Protein AF-I0GQN3-F1 (afdb_monomer_lite)

InterPro domains:
  IPR006597 Sel1-like repeat [PF08238] (146-175)
  IPR006597 Sel1-like repeat [PF08238] (254-277)
  IPR011990 Tetratricopeptide-like helical domain superfamily [G3DSA:1.25.40.10] (137-182)
  IPR011990 Tetratricopeptide-like helical domain superfamily [G3DSA:1.25.40.10] (184-289)

Sequence (289 aa):
MTCFIPPEFRVKKEFDEEKFFEECMREFSNIRRDLQLDDETLKKAQRNQLLERYTKDVMKGCTVEGIKEMAKSVPDCDMNKGWCFGSSFISFSPLPVFDPTEEKVRCMIIFYREKCVLLRGRIEQVQGFERIICDKEKKVADGDVAAMFFLGKAYEEGRICVKDKEKSLAYYQQAKDTWAGYLSRRYEKWLDKAVQDSGLEMIGRIGREYIAGNFAQTAKKNRDSKLKKEVKWLTKAIDDGDGWAAFTKGNICFYGYGRWGTRKKEAYNNYLKAAKSKDSIYAMELGEF

Secondary structure (DSSP, 8-state):
------GGG--BPPP-HHHHHHHHHHHHHHHHHHTT--HHHHHHHHT-TTTHHHHHHHHHTTSHHHHHHHHTTS----TT-----------------B-HHHHHHHHHHHHHHHHHHHHHHHHHHHHHHHHHHHHHHHHHHTT-HHHHHHHHHHHHH-SSS---HHHHHHHHHHHHHHIIIIIHHHHHHHHHHHHHHH--HHHHHHHHHHHTT-HHHHHHHTTT---HHHHHHHHHHHHTT-HHHHHHHHHHHHHT-GGG---HHHHHHHHHHHHHSTT----GGGGG-

pLDDT: mean 86.56, std 17.24, range [29.34, 98.44]

Foldseek 3Di:
DPPPDDPVPAAEDDADLVLLLVLLLVLLVVLCVVLVVDPVVLVVLCPFPLLVVLSVLSVLSNDSNSLVVVLVVQPDPPPPDPPPPDDDDDDPDPDPHDYVSVVSSVSSSVVSSVSSVVSSVSVVQLVVLVVVLVVLVVVVVVLPLVSLQVQLVCLCVVPNGDNDNVSNVVSVVSSVCSCLPPVLVVLLVVQVVLCVVQVDVVLNVLSVCVSVVNNLVVQVVQQADDCPSLLVSLVVVLVVLDLSSLQSVLSCQCSVHYVNGHDNVSSLVSQVSNCVGPNRDHDPCNVVD

Structure (mmCIF, N/CA/C/O backbone):
data_AF-I0GQN3-F1
#
_entry.id   AF-I0GQN3-F1
#
loop_
_atom_site.group_PDB
_atom_site.id
_atom_site.type_symbol
_atom_site.label_atom_id
_atom_site.label_alt_id
_atom_site.label_comp_id
_atom_site.label_asym_id
_atom_site.label_entity_id
_atom_site.label_seq_id
_atom_site.pdbx_PDB_ins_code
_atom_site.Cartn_x
_atom_site.Cartn_y
_atom_site.Cartn_z
_atom_site.occupancy
_atom_site.B_iso_or_equiv
_atom_site.auth_seq_id
_atom_site.auth_comp_id
_atom_site.auth_asym_id
_atom_site.auth_atom_id
_atom_site.pdbx_PDB_model_num
ATOM 1 N N . MET A 1 1 ? -29.514 41.177 41.636 1.00 37.06 1 MET A N 1
ATOM 2 C CA . MET A 1 1 ? -29.095 40.401 42.820 1.00 37.06 1 MET A CA 1
ATOM 3 C C . MET A 1 1 ? -29.051 38.938 42.428 1.00 37.06 1 MET A C 1
ATOM 5 O O . MET A 1 1 ? -30.092 38.325 42.255 1.00 37.06 1 MET A O 1
ATOM 9 N N . THR A 1 2 ? -27.857 38.409 42.186 1.00 34.59 2 THR A N 1
ATOM 10 C CA . THR A 1 2 ? -27.618 36.972 42.048 1.00 34.59 2 THR A CA 1
ATOM 11 C C . THR A 1 2 ? -27.657 36.367 43.448 1.00 34.59 2 THR A C 1
ATOM 13 O O . THR A 1 2 ? -26.806 36.691 44.274 1.00 34.59 2 THR A O 1
ATOM 16 N N . CYS A 1 3 ? -28.661 35.542 43.751 1.00 37.31 3 CYS A N 1
ATOM 17 C CA . CYS A 1 3 ? -28.667 34.751 44.981 1.00 37.31 3 CYS A CA 1
ATOM 18 C C . CYS A 1 3 ? -27.501 33.760 44.923 1.00 37.31 3 CYS A C 1
ATOM 20 O O . CYS A 1 3 ? -27.588 32.716 44.280 1.00 37.31 3 CYS A O 1
ATOM 22 N N . PHE A 1 4 ? -26.393 34.111 45.571 1.00 42.69 4 PHE A N 1
ATOM 23 C CA . PHE A 1 4 ? -25.325 33.174 45.878 1.00 42.69 4 PHE A CA 1
ATOM 24 C C . PHE A 1 4 ? -25.821 32.314 47.040 1.00 42.69 4 PHE A C 1
ATOM 26 O O . PHE A 1 4 ? -25.934 32.797 48.165 1.00 42.69 4 PHE A O 1
ATOM 33 N N . ILE A 1 5 ? -26.215 31.077 46.748 1.00 46.22 5 ILE A N 1
ATOM 34 C CA . ILE A 1 5 ? -26.645 30.123 47.772 1.00 46.22 5 ILE A CA 1
ATOM 35 C C . ILE A 1 5 ? -25.379 29.478 48.347 1.00 46.22 5 ILE A C 1
ATOM 37 O O . ILE A 1 5 ? -24.626 28.870 47.578 1.00 46.22 5 ILE A O 1
ATOM 41 N N . PRO A 1 6 ? -25.116 29.613 49.658 1.00 45.78 6 PRO A N 1
ATOM 42 C CA . PRO A 1 6 ? -23.954 29.012 50.299 1.00 45.78 6 PRO A CA 1
ATOM 43 C C . PRO A 1 6 ? -23.911 27.483 50.089 1.00 45.78 6 PRO A C 1
ATOM 45 O O . PRO A 1 6 ? -24.971 26.847 50.083 1.00 45.78 6 PRO A O 1
ATOM 48 N N . PRO A 1 7 ? -22.720 26.863 49.943 1.00 53.16 7 PRO A N 1
ATOM 49 C CA . PRO A 1 7 ? -22.558 25.415 49.710 1.00 53.16 7 PRO A CA 1
ATOM 50 C C . PRO A 1 7 ? -23.278 24.525 50.737 1.00 53.16 7 PRO A C 1
ATOM 52 O O . PRO A 1 7 ? -23.678 23.404 50.436 1.00 53.16 7 PRO A O 1
ATOM 55 N N . GLU A 1 8 ? -23.464 25.064 51.934 1.00 46.53 8 GLU A N 1
ATOM 56 C CA . GLU A 1 8 ? -24.060 24.469 53.128 1.00 46.53 8 GLU A CA 1
ATOM 57 C C . GLU A 1 8 ? -25.591 24.266 53.076 1.00 46.53 8 GLU A C 1
ATOM 59 O O . GLU A 1 8 ? -26.133 23.587 53.942 1.00 46.53 8 GLU A O 1
ATOM 64 N N . PHE A 1 9 ? -26.286 24.738 52.028 1.00 48.75 9 PHE A N 1
ATOM 65 C CA . PHE A 1 9 ? -27.733 24.503 51.827 1.00 48.75 9 PHE A CA 1
ATOM 66 C C . PHE A 1 9 ? -28.080 23.466 50.742 1.00 48.75 9 PHE A C 1
ATOM 68 O O . PHE A 1 9 ? -29.255 23.289 50.409 1.00 48.75 9 PHE A O 1
ATOM 75 N N . ARG A 1 10 ? -27.096 22.762 50.164 1.00 54.78 10 ARG A N 1
ATOM 76 C CA . ARG A 1 10 ? -27.382 21.659 49.229 1.00 54.78 10 ARG A CA 1
ATOM 77 C C . ARG A 1 10 ? -27.670 20.376 50.006 1.00 54.78 10 ARG A C 1
ATOM 79 O O . ARG A 1 10 ? -26.795 19.864 50.698 1.00 54.78 10 ARG A O 1
ATOM 86 N N . VAL A 1 11 ? -28.867 19.814 49.836 1.00 57.19 11 VAL A N 1
ATOM 87 C CA . VAL A 1 11 ? -29.152 18.439 50.272 1.00 57.19 11 VAL A CA 1
ATOM 88 C C . VAL A 1 11 ? -28.264 17.508 49.448 1.00 57.19 11 VAL A C 1
ATOM 90 O O . VAL A 1 11 ? -28.400 17.432 48.225 1.00 57.19 11 VAL A O 1
ATOM 93 N N . LYS A 1 12 ? -27.311 16.852 50.112 1.00 64.94 12 LYS A N 1
ATOM 94 C CA . LYS A 1 12 ? -26.397 15.885 49.507 1.00 64.94 12 LYS A CA 1
ATOM 95 C C . LYS A 1 12 ? -26.952 14.492 49.767 1.00 64.94 12 LYS A C 1
ATOM 97 O O . LYS A 1 12 ? -27.075 14.099 50.924 1.00 64.94 12 LYS A O 1
ATOM 102 N N . LYS A 1 13 ? -27.308 13.764 48.710 1.00 79.94 13 LYS A N 1
ATOM 103 C CA . LYS A 1 13 ? -27.654 12.345 48.851 1.00 79.94 13 LYS A CA 1
ATOM 104 C C . LYS A 1 13 ? -26.396 11.526 49.146 1.00 79.94 13 LYS A C 1
ATOM 106 O O . LYS A 1 13 ? -25.293 11.921 48.761 1.00 79.94 13 LYS A O 1
ATOM 111 N N . GLU A 1 14 ? -26.567 10.394 49.819 1.00 86.31 14 GLU A N 1
ATOM 112 C CA . GLU A 1 14 ? -25.505 9.396 49.944 1.00 86.31 14 GLU A CA 1
ATOM 113 C C . GLU A 1 14 ? -25.259 8.705 48.598 1.00 86.31 14 GLU A C 1
ATOM 115 O O . GLU A 1 14 ? -26.131 8.667 47.728 1.00 86.31 14 GLU A O 1
ATOM 120 N N . PHE A 1 15 ? -24.036 8.215 48.405 1.00 87.62 15 PHE A N 1
ATOM 121 C CA . PHE A 1 15 ? -23.679 7.472 47.203 1.00 87.62 15 PHE A CA 1
ATOM 122 C C . PHE A 1 15 ? -24.278 6.065 47.269 1.00 87.62 15 PHE A C 1
ATOM 124 O O . PHE A 1 15 ? -24.032 5.336 48.227 1.00 87.62 15 PHE A O 1
ATOM 131 N N . ASP A 1 16 ? -25.021 5.692 46.234 1.00 93.75 16 ASP A N 1
ATOM 132 C CA . ASP A 1 16 ? -25.667 4.392 46.095 1.00 93.75 16 ASP A CA 1
ATOM 133 C C . ASP A 1 16 ? -24.884 3.544 45.083 1.00 93.75 16 ASP A C 1
ATOM 135 O O . ASP A 1 16 ? -24.928 3.767 43.870 1.00 93.75 16 ASP A O 1
ATOM 139 N N . GLU A 1 17 ? -24.106 2.593 45.599 1.00 92.25 17 GLU A N 1
ATOM 140 C CA . GLU A 1 17 ? -23.229 1.751 44.785 1.00 92.25 17 GLU A CA 1
ATOM 141 C C . GLU A 1 17 ? -24.011 0.763 43.902 1.00 92.25 17 GLU A C 1
ATOM 143 O O . GLU A 1 17 ? -23.604 0.503 42.767 1.00 92.25 17 GLU A O 1
ATOM 148 N N . GLU A 1 18 ? -25.137 0.236 44.384 1.00 94.31 18 GLU A N 1
ATOM 149 C CA . GLU A 1 18 ? -25.960 -0.718 43.635 1.00 94.31 18 GLU A CA 1
ATOM 150 C C . GLU A 1 18 ? -26.623 -0.022 42.445 1.00 94.31 18 GLU A C 1
ATOM 152 O O . GLU A 1 18 ? -26.446 -0.442 41.294 1.00 94.31 18 GLU A O 1
ATOM 157 N N . LYS A 1 19 ? -27.265 1.123 42.708 1.00 94.94 19 LYS A N 1
ATOM 158 C CA . LYS A 1 19 ? -27.867 1.966 41.673 1.00 94.94 19 LYS A CA 1
ATOM 159 C C . LYS A 1 19 ? -26.835 2.432 40.647 1.00 94.94 19 LYS A C 1
ATOM 161 O O . LYS A 1 19 ? -27.112 2.425 39.447 1.00 94.94 19 LYS A O 1
ATOM 166 N N . PHE A 1 20 ? -25.630 2.796 41.091 1.00 94.81 20 PHE A N 1
ATOM 167 C CA . PHE A 1 20 ? -24.535 3.181 40.199 1.00 94.81 20 PHE A CA 1
ATOM 168 C C . PHE A 1 20 ? -24.215 2.092 39.163 1.00 94.81 20 PHE A C 1
ATOM 170 O O . PHE A 1 20 ? -24.103 2.394 37.970 1.00 94.81 20 PHE A O 1
ATOM 177 N N . PHE A 1 21 ? -24.063 0.832 39.589 1.00 95.75 21 PHE A N 1
ATOM 178 C CA . PHE A 1 21 ? -23.740 -0.258 38.663 1.00 95.75 21 PHE A CA 1
ATOM 179 C C . PHE A 1 21 ? -24.912 -0.630 37.762 1.00 95.75 21 PHE A C 1
ATOM 181 O O . PHE A 1 21 ? -24.685 -0.881 36.577 1.00 95.75 21 PHE A O 1
ATOM 188 N N . GLU A 1 22 ? -26.138 -0.643 38.286 1.00 97.06 22 GLU A N 1
ATOM 189 C CA . GLU A 1 22 ? -27.335 -0.937 37.497 1.00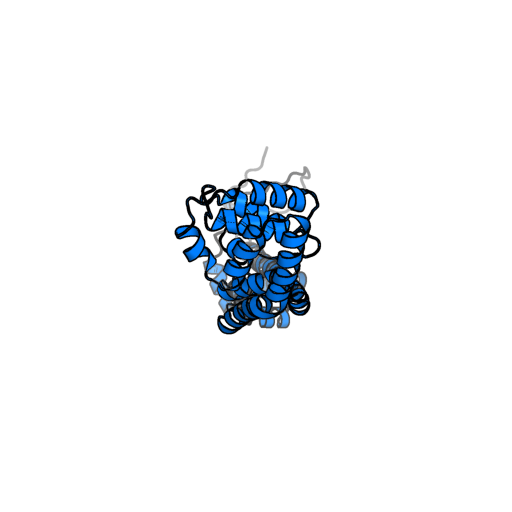 97.06 22 GLU A CA 1
ATOM 190 C C . GLU A 1 22 ? -27.510 0.079 36.357 1.00 97.06 22 GLU A C 1
ATOM 192 O O . GLU A 1 22 ? -27.646 -0.301 35.188 1.00 97.06 22 GLU A O 1
ATOM 197 N N . GLU A 1 23 ? -27.424 1.374 36.676 1.00 97.19 23 GLU A N 1
ATOM 198 C CA . GLU A 1 23 ? -27.540 2.442 35.683 1.00 97.19 23 GLU A CA 1
ATOM 199 C C . GLU A 1 23 ? -26.382 2.407 34.680 1.00 97.19 23 GLU A C 1
ATOM 201 O O . GLU A 1 23 ? -26.626 2.475 33.474 1.00 97.19 23 GLU A O 1
ATOM 206 N N . CYS A 1 24 ? -25.135 2.213 35.131 1.00 96.81 24 CYS A N 1
ATOM 207 C CA . CYS A 1 24 ? -24.001 2.074 34.213 1.00 96.81 24 CYS A CA 1
ATOM 208 C C . CYS A 1 24 ? -24.182 0.885 33.260 1.00 96.81 24 CYS A C 1
ATOM 210 O O . CYS A 1 24 ? -24.005 1.048 32.056 1.00 96.81 24 CYS A O 1
ATOM 212 N N . MET A 1 25 ? -24.569 -0.294 33.758 1.00 96.94 25 MET A N 1
ATOM 213 C CA . MET A 1 25 ? -24.784 -1.485 32.926 1.00 96.94 25 MET A CA 1
ATOM 214 C C . MET A 1 25 ? -25.872 -1.253 31.872 1.00 96.94 25 MET A C 1
ATOM 216 O O . MET A 1 25 ? -25.690 -1.608 30.700 1.00 96.94 25 MET A O 1
ATOM 220 N N . ARG A 1 26 ? -26.986 -0.623 32.267 1.00 97.69 26 ARG A N 1
ATOM 221 C CA . ARG A 1 26 ? -28.083 -0.278 31.357 1.00 97.69 26 ARG A CA 1
ATOM 222 C C . ARG A 1 26 ? -27.628 0.708 30.282 1.00 97.69 26 ARG A C 1
ATOM 224 O O . ARG A 1 26 ? -27.799 0.434 29.092 1.00 97.69 26 ARG A O 1
ATOM 231 N N . GLU A 1 27 ? -27.011 1.820 30.674 1.00 97.94 27 GLU A N 1
ATOM 232 C CA . GLU A 1 27 ? -26.603 2.860 29.727 1.00 97.94 27 GLU A CA 1
ATOM 233 C C . GLU A 1 27 ? -25.442 2.417 28.831 1.00 97.94 27 GLU A C 1
ATOM 235 O O . GLU A 1 27 ? -25.426 2.724 27.640 1.00 97.94 27 GLU A O 1
ATOM 240 N N . PHE A 1 28 ? -24.503 1.617 29.339 1.00 97.69 28 PHE A N 1
ATOM 241 C CA . PHE A 1 28 ? -23.410 1.060 28.537 1.00 97.69 28 PHE A CA 1
ATOM 242 C C . PHE A 1 28 ? -23.942 0.089 27.479 1.00 97.69 28 PHE A C 1
ATOM 244 O O . PHE A 1 28 ? -23.471 0.087 26.339 1.00 97.69 28 PHE A O 1
ATOM 251 N N . SER A 1 29 ? -24.961 -0.704 27.822 1.00 97.19 29 SER A N 1
ATOM 252 C CA . SER A 1 29 ? -25.681 -1.544 26.860 1.00 97.19 29 SER A CA 1
ATOM 253 C C . SER A 1 29 ? -26.366 -0.708 25.769 1.00 97.19 29 SER A C 1
ATOM 255 O O . SER A 1 29 ? -26.235 -1.022 24.583 1.00 97.19 29 SER A O 1
ATOM 257 N N . ASN A 1 30 ? -27.020 0.400 26.139 1.00 97.50 30 ASN A N 1
ATOM 258 C CA . ASN A 1 30 ? -27.639 1.323 25.181 1.00 97.50 30 ASN A CA 1
ATOM 259 C C . ASN A 1 30 ? -26.600 1.971 24.249 1.00 97.50 30 ASN A C 1
ATOM 261 O O . ASN A 1 30 ? -26.756 1.910 23.033 1.00 97.50 30 ASN A O 1
ATOM 265 N N . ILE A 1 31 ? -25.493 2.489 24.794 1.00 97.94 31 ILE A N 1
ATOM 266 C CA . ILE A 1 31 ? -24.392 3.078 24.011 1.00 97.94 31 ILE A CA 1
ATOM 267 C C . ILE A 1 31 ? -23.846 2.085 22.981 1.00 97.94 31 ILE A C 1
ATOM 269 O O . ILE A 1 31 ? -23.634 2.446 21.821 1.00 97.94 31 ILE A O 1
ATOM 273 N N . ARG A 1 32 ? -23.601 0.832 23.391 1.00 97.81 32 ARG A N 1
ATOM 274 C CA . ARG A 1 32 ? -23.117 -0.208 22.474 1.00 97.81 32 ARG A CA 1
ATOM 275 C C . ARG A 1 32 ? -24.121 -0.477 21.360 1.00 97.81 32 ARG A C 1
ATOM 277 O O . ARG A 1 32 ? -23.710 -0.590 20.209 1.00 97.81 32 ARG A O 1
ATOM 284 N N . ARG A 1 33 ? -25.416 -0.542 21.681 1.00 97.12 33 ARG A N 1
ATOM 285 C CA . ARG A 1 33 ? -26.485 -0.736 20.692 1.00 97.12 33 ARG A CA 1
ATOM 286 C C . ARG A 1 33 ? -26.522 0.407 19.675 1.00 97.12 33 ARG A C 1
ATOM 288 O O . ARG A 1 33 ? -26.508 0.133 18.478 1.00 97.12 33 ARG A O 1
ATOM 295 N N . ASP A 1 34 ? -26.478 1.655 20.140 1.00 97.44 34 ASP A N 1
ATOM 296 C CA . ASP A 1 34 ? -26.488 2.853 19.286 1.00 97.44 34 ASP A CA 1
ATOM 297 C C . ASP A 1 34 ? -25.303 2.878 18.309 1.00 97.44 34 ASP A C 1
ATOM 299 O O . ASP A 1 34 ? -25.433 3.296 17.159 1.00 97.44 34 ASP A O 1
ATOM 303 N N . LEU A 1 35 ? -24.137 2.402 18.759 1.00 96.81 35 LEU A N 1
ATOM 304 C CA . LEU A 1 35 ? -22.905 2.348 17.968 1.00 96.81 35 LEU A CA 1
ATOM 305 C C . LEU A 1 35 ? -22.711 1.021 17.216 1.00 96.81 35 LEU A C 1
ATOM 307 O O . LEU A 1 35 ? -21.659 0.819 16.604 1.00 96.81 35 LEU A O 1
ATOM 311 N N . GLN A 1 36 ? -23.711 0.132 17.235 1.00 97.19 36 GLN A N 1
ATOM 312 C CA . GLN A 1 36 ? -23.674 -1.186 16.588 1.00 97.19 36 GLN A CA 1
ATOM 313 C C . GLN A 1 36 ? -22.460 -2.026 17.033 1.00 97.19 36 GLN A C 1
ATOM 315 O O . GLN A 1 36 ? -21.751 -2.615 16.219 1.00 97.19 36 GLN A O 1
ATOM 320 N N . LEU A 1 37 ? -22.186 -2.034 18.338 1.00 97.06 37 LEU A N 1
ATOM 321 C CA . LEU A 1 37 ? -21.155 -2.838 18.998 1.00 97.06 37 LEU A CA 1
ATOM 322 C C . LEU A 1 37 ? -21.807 -4.001 19.758 1.00 97.06 37 LEU A C 1
ATOM 324 O O . LEU A 1 37 ? -21.652 -4.134 20.975 1.00 97.06 37 LEU A O 1
ATOM 328 N N . ASP A 1 38 ? -22.579 -4.810 19.033 1.00 94.31 38 ASP A N 1
ATOM 329 C CA . ASP A 1 38 ? -23.173 -6.037 19.564 1.00 94.31 38 ASP A CA 1
ATOM 330 C C . ASP A 1 38 ? -22.109 -7.096 19.909 1.00 94.31 38 ASP A C 1
ATOM 332 O O . ASP A 1 38 ? -20.925 -6.973 19.577 1.00 94.31 38 ASP A O 1
ATOM 336 N N . ASP A 1 39 ? -22.529 -8.149 20.608 1.00 92.25 39 ASP A N 1
ATOM 337 C CA . ASP A 1 39 ? -21.610 -9.172 21.110 1.00 92.25 39 ASP A CA 1
ATOM 338 C C . ASP A 1 39 ? -20.869 -9.904 19.980 1.00 92.25 39 ASP A C 1
ATOM 340 O O . ASP A 1 39 ? -19.708 -10.279 20.148 1.00 92.25 39 ASP A O 1
ATOM 344 N N . GLU A 1 40 ? -21.486 -10.069 18.807 1.00 94.44 40 GLU A N 1
ATOM 345 C CA . GLU A 1 40 ? -20.823 -10.666 17.642 1.00 94.44 40 GLU A CA 1
ATOM 346 C C . GLU A 1 40 ? -19.759 -9.734 17.050 1.00 94.44 40 GLU A C 1
ATOM 348 O O . GLU A 1 40 ? -18.643 -10.168 16.742 1.00 94.44 40 GLU A O 1
ATOM 353 N N . THR A 1 41 ? -20.048 -8.436 16.973 1.00 95.12 41 THR A N 1
ATOM 354 C CA . THR A 1 41 ? -19.096 -7.403 16.556 1.00 95.12 41 THR A CA 1
ATOM 355 C C . THR A 1 41 ? -17.906 -7.345 17.508 1.00 95.12 41 THR A C 1
ATOM 357 O O . THR A 1 41 ? -16.758 -7.320 17.054 1.00 95.12 41 THR A O 1
ATOM 360 N N . LEU A 1 42 ? -18.149 -7.400 18.822 1.00 95.06 42 LEU A N 1
ATOM 361 C CA . LEU A 1 42 ? -17.090 -7.430 19.832 1.00 95.06 42 LEU A CA 1
ATOM 362 C C . LEU A 1 42 ? -16.253 -8.713 19.749 1.00 95.06 42 LEU A C 1
ATOM 364 O O . LEU A 1 42 ? -15.025 -8.626 19.748 1.00 95.06 42 LEU A O 1
ATOM 368 N N . LYS A 1 43 ? -16.872 -9.892 19.586 1.00 93.44 43 LYS A N 1
ATOM 369 C CA . LYS A 1 43 ? -16.145 -11.161 19.378 1.00 93.44 43 LYS A CA 1
ATOM 370 C C . LYS A 1 43 ? -15.277 -11.121 18.123 1.00 93.44 43 LYS A C 1
ATOM 372 O O . LYS A 1 43 ? -14.134 -11.581 18.150 1.00 93.44 43 LYS A O 1
ATOM 377 N N . LYS A 1 44 ? -15.790 -10.570 17.017 1.00 93.12 44 LYS A N 1
ATOM 378 C CA . LYS A 1 44 ? -15.019 -10.410 15.775 1.00 93.12 44 LYS A CA 1
ATOM 379 C C . LYS A 1 44 ? -13.849 -9.447 15.976 1.00 93.12 44 LYS A C 1
ATOM 381 O O . LYS A 1 44 ? -12.731 -9.767 15.574 1.00 93.12 44 LYS A O 1
ATOM 386 N N . ALA A 1 45 ? -14.086 -8.307 16.624 1.00 93.69 45 ALA A N 1
ATOM 387 C CA . ALA A 1 45 ? -13.049 -7.325 16.921 1.00 93.69 45 ALA A CA 1
ATOM 388 C C . ALA A 1 45 ? -11.962 -7.899 17.846 1.00 93.69 45 ALA A C 1
ATOM 390 O O . ALA A 1 45 ? -10.778 -7.682 17.609 1.00 93.69 45 ALA A O 1
ATOM 391 N N . GLN A 1 46 ? -12.339 -8.724 18.825 1.00 93.00 46 GLN A N 1
ATOM 392 C CA . GLN A 1 46 ? -11.407 -9.362 19.757 1.00 93.00 46 GLN A CA 1
ATOM 393 C C . GLN A 1 46 ? -10.413 -10.300 19.059 1.00 93.00 46 GLN A C 1
ATOM 395 O O . GLN A 1 46 ? -9.266 -10.409 19.485 1.00 93.00 46 GLN A O 1
ATOM 400 N N . ARG A 1 47 ? -10.832 -10.962 17.974 1.00 90.56 47 ARG A N 1
ATOM 401 C CA . ARG A 1 47 ? -9.967 -11.853 17.179 1.00 90.56 47 ARG A CA 1
ATOM 402 C C . ARG A 1 47 ? -8.983 -11.095 16.284 1.00 90.56 47 ARG A C 1
ATOM 404 O O . ARG A 1 47 ? -8.069 -11.708 15.740 1.00 90.56 47 ARG A O 1
ATOM 411 N N . ASN A 1 48 ? -9.158 -9.786 16.105 1.00 89.94 48 ASN A N 1
ATOM 412 C CA . ASN A 1 48 ? -8.289 -8.969 15.268 1.00 89.94 48 ASN A CA 1
ATOM 413 C C . ASN A 1 48 ? -7.261 -8.224 16.131 1.00 89.94 48 ASN A C 1
ATOM 415 O O . ASN A 1 48 ? -7.606 -7.316 16.887 1.00 89.94 48 ASN A O 1
ATOM 419 N N . GLN A 1 49 ? -5.976 -8.552 15.967 1.00 90.88 49 GLN A N 1
ATOM 420 C CA . GLN A 1 49 ? -4.886 -7.911 16.717 1.00 90.88 49 GLN A CA 1
ATOM 421 C C . GLN A 1 49 ? -4.858 -6.377 16.577 1.00 90.88 49 GLN A C 1
ATOM 423 O O . GLN A 1 49 ? -4.455 -5.686 17.510 1.00 90.88 49 GLN A O 1
ATOM 428 N N . LEU A 1 50 ? -5.330 -5.812 15.457 1.00 89.31 50 LEU A N 1
ATOM 429 C CA . LEU A 1 50 ? -5.383 -4.355 15.252 1.00 89.31 50 LEU A CA 1
ATOM 430 C C . LEU A 1 50 ? -6.469 -3.658 16.089 1.00 89.31 50 LEU A C 1
ATOM 432 O O . LEU A 1 50 ? -6.452 -2.427 16.211 1.00 89.31 50 LEU A O 1
ATOM 436 N N . LEU A 1 51 ? -7.414 -4.434 16.626 1.00 94.38 51 LEU A N 1
ATOM 437 C CA . LEU A 1 51 ? -8.568 -3.987 17.406 1.00 94.38 51 LEU A CA 1
ATOM 438 C C . LEU A 1 51 ? -8.502 -4.437 18.869 1.00 94.38 51 LEU A C 1
ATOM 440 O O . LEU A 1 51 ? -9.261 -3.922 19.690 1.00 94.38 51 LEU A O 1
ATOM 444 N N . GLU A 1 52 ? -7.599 -5.358 19.211 1.00 90.50 52 GLU A N 1
ATOM 445 C CA . GLU A 1 52 ? -7.555 -6.036 20.510 1.00 90.50 52 GLU A CA 1
ATOM 446 C C . GLU A 1 52 ? -7.557 -5.051 21.690 1.00 90.50 52 GLU A C 1
ATOM 448 O O . GLU A 1 52 ? -8.374 -5.177 22.602 1.00 90.50 52 GLU A O 1
ATOM 453 N N . ARG A 1 53 ? -6.696 -4.024 21.652 1.00 91.56 53 ARG A N 1
ATOM 454 C CA . ARG A 1 53 ? -6.609 -3.008 22.715 1.00 91.56 53 ARG A CA 1
ATOM 455 C C . ARG A 1 53 ? -7.934 -2.268 22.924 1.00 91.56 53 ARG A C 1
ATOM 457 O O . ARG A 1 53 ? -8.379 -2.126 24.056 1.00 91.56 53 ARG A O 1
ATOM 464 N N . TYR A 1 54 ? -8.553 -1.803 21.843 1.00 94.50 54 TYR A N 1
ATOM 465 C CA . TYR A 1 54 ? -9.804 -1.040 21.896 1.00 94.50 54 TYR A CA 1
ATOM 466 C C . TYR A 1 54 ? -10.977 -1.921 22.331 1.00 94.50 54 TYR A C 1
ATOM 468 O O . TYR A 1 54 ? -11.838 -1.495 23.095 1.00 94.50 54 TYR A O 1
ATOM 476 N N . THR A 1 55 ? -10.978 -3.176 21.882 1.00 96.31 55 THR A N 1
ATOM 477 C CA . THR A 1 55 ? -12.011 -4.151 22.235 1.00 96.31 55 THR A CA 1
ATOM 478 C C . THR A 1 55 ? -11.955 -4.488 23.722 1.00 96.31 55 THR A C 1
ATOM 480 O O . THR A 1 55 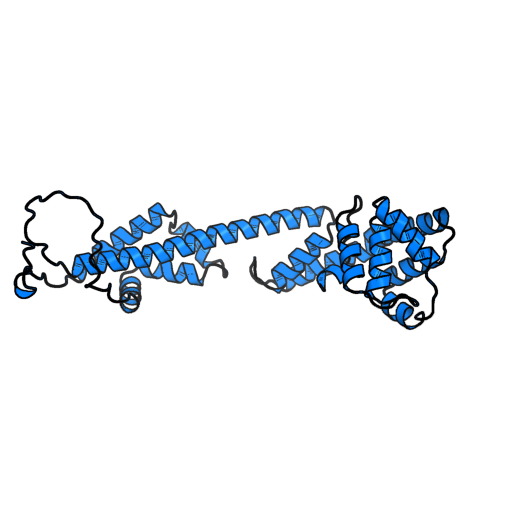? -12.996 -4.528 24.370 1.00 96.31 55 THR A O 1
ATOM 483 N N . LYS A 1 56 ? -10.751 -4.656 24.293 1.00 94.62 56 LYS A N 1
ATOM 484 C CA . LYS A 1 56 ? -10.563 -4.873 25.739 1.00 94.62 56 LYS A CA 1
ATOM 485 C C . LYS A 1 56 ? -11.152 -3.736 26.576 1.00 94.62 56 LYS A C 1
ATOM 487 O O . LYS A 1 56 ? -11.823 -4.015 27.565 1.00 94.62 56 LYS A O 1
ATOM 492 N N . ASP A 1 57 ? -10.946 -2.484 26.166 1.00 93.19 57 ASP A N 1
ATOM 493 C CA . ASP A 1 57 ? -11.518 -1.322 26.856 1.00 93.19 57 ASP A CA 1
ATOM 494 C C . ASP A 1 57 ? -13.054 -1.363 26.845 1.00 93.19 57 ASP A C 1
ATOM 496 O O . ASP A 1 57 ? -13.673 -1.172 27.885 1.00 93.19 57 ASP A O 1
ATOM 500 N N . VAL A 1 58 ? -13.688 -1.673 25.711 1.00 96.62 58 VAL A N 1
ATOM 501 C CA . VAL A 1 58 ? -15.161 -1.745 25.627 1.00 96.62 58 VAL A CA 1
ATOM 502 C C . VAL A 1 58 ? -15.725 -2.945 26.400 1.00 96.62 58 VAL A C 1
ATOM 504 O O . VAL A 1 58 ? -16.748 -2.812 27.072 1.00 96.62 58 VAL A O 1
ATOM 507 N N . MET A 1 59 ? -15.041 -4.093 26.368 1.00 95.38 59 MET A N 1
ATOM 508 C CA . MET A 1 59 ? -15.462 -5.323 27.054 1.00 95.38 59 MET A CA 1
ATOM 509 C C . MET A 1 59 ? -15.489 -5.191 28.580 1.00 95.38 59 MET A C 1
ATOM 511 O O . MET A 1 59 ? -16.332 -5.810 29.224 1.00 95.38 59 MET A O 1
ATOM 515 N N . LYS A 1 60 ? -14.617 -4.365 29.175 1.00 94.62 60 LYS A N 1
ATOM 516 C CA . LYS A 1 60 ? -14.668 -4.081 30.620 1.00 94.62 60 LYS A CA 1
ATOM 517 C C . LYS A 1 60 ? -16.041 -3.528 31.035 1.00 94.62 60 LYS A C 1
ATOM 519 O O . LYS A 1 60 ? -16.558 -3.898 32.081 1.00 94.62 60 LYS A O 1
ATOM 524 N N . GLY A 1 61 ? -16.679 -2.715 30.190 1.00 94.06 61 GLY A N 1
ATOM 525 C CA . GLY A 1 61 ? -17.990 -2.126 30.483 1.00 94.06 61 GLY A CA 1
ATOM 526 C C . GLY A 1 61 ? -19.157 -3.109 30.363 1.00 94.06 61 GLY A C 1
ATOM 527 O O . GLY A 1 61 ? -20.294 -2.741 30.627 1.00 94.06 61 GLY A O 1
ATOM 528 N N . CYS A 1 62 ? -18.898 -4.357 29.970 1.00 94.25 62 CYS A N 1
ATOM 529 C CA . CYS A 1 62 ? -19.911 -5.407 29.899 1.00 94.25 62 CYS A CA 1
ATOM 530 C C . CYS A 1 62 ? -20.087 -6.164 31.226 1.00 94.25 62 CYS A C 1
ATOM 532 O O . CYS A 1 62 ? -20.924 -7.058 31.298 1.00 94.25 62 CYS A O 1
ATOM 534 N N . THR A 1 63 ? -19.280 -5.858 32.249 1.00 96.44 63 THR A N 1
ATOM 535 C CA . THR A 1 63 ? -19.269 -6.563 33.542 1.00 96.44 63 THR A CA 1
ATOM 536 C C . THR A 1 63 ? -19.170 -5.570 34.691 1.00 96.44 63 THR A C 1
ATOM 538 O O . THR A 1 63 ? -18.527 -4.528 34.553 1.00 96.44 63 THR A O 1
ATOM 541 N N . VAL A 1 64 ? -19.744 -5.905 35.846 1.00 95.62 64 VAL A N 1
ATOM 542 C CA . VAL A 1 64 ? -19.663 -5.061 37.049 1.00 95.62 64 VAL A CA 1
ATOM 543 C C . VAL A 1 64 ? -18.206 -4.890 37.493 1.00 95.62 64 VAL A C 1
ATOM 545 O O . VAL A 1 64 ? -17.777 -3.785 37.823 1.00 95.62 64 VAL A O 1
ATOM 548 N N . GLU A 1 65 ? -17.408 -5.954 37.438 1.00 96.12 65 GLU A N 1
ATOM 549 C CA . GLU A 1 65 ? -15.986 -5.950 37.789 1.00 96.12 65 GLU A CA 1
ATOM 550 C C . GLU A 1 65 ? -15.175 -5.026 36.874 1.00 96.12 65 GLU A C 1
ATOM 552 O O . GLU A 1 65 ? -14.328 -4.264 37.344 1.00 96.12 65 GLU A O 1
ATOM 557 N N . GLY A 1 66 ? -15.448 -5.049 35.569 1.00 95.31 66 GLY A N 1
ATOM 558 C CA . GLY A 1 66 ? -14.778 -4.158 34.630 1.00 95.31 66 GLY A CA 1
ATOM 559 C C . GLY A 1 66 ? -15.242 -2.703 34.760 1.00 95.31 66 GLY A C 1
ATOM 560 O O . GLY A 1 66 ? -14.412 -1.802 34.635 1.00 95.31 66 GLY A O 1
ATOM 561 N N . ILE A 1 67 ? -16.509 -2.444 35.111 1.00 94.94 67 ILE A N 1
ATOM 562 C CA . ILE A 1 67 ? -16.987 -1.096 35.471 1.00 94.94 67 ILE A CA 1
ATOM 563 C C . ILE A 1 67 ? -16.271 -0.594 36.734 1.00 94.94 67 ILE A C 1
ATOM 565 O O . ILE A 1 67 ? -15.807 0.548 36.754 1.00 94.94 67 ILE A O 1
ATOM 569 N N . LYS A 1 68 ? -16.100 -1.446 37.757 1.00 94.31 68 LYS A N 1
ATOM 570 C CA . LYS A 1 68 ? -15.297 -1.132 38.955 1.00 94.31 68 LYS A CA 1
ATOM 571 C C . LYS A 1 68 ? -13.865 -0.752 38.593 1.00 94.31 68 LYS A C 1
ATOM 573 O O . LYS A 1 68 ? -13.318 0.189 39.161 1.00 94.31 68 LYS A O 1
ATOM 578 N N . GLU A 1 69 ? -13.245 -1.472 37.661 1.00 93.62 69 GLU A N 1
ATOM 579 C CA . GLU A 1 69 ? -11.893 -1.165 37.191 1.00 93.62 69 GLU A CA 1
ATOM 580 C C . GLU A 1 69 ? -11.838 0.170 36.431 1.00 93.62 69 GLU A C 1
ATOM 582 O O . GLU A 1 69 ? -10.968 0.998 36.704 1.00 93.62 69 GLU A O 1
ATOM 587 N N . MET A 1 70 ? -12.787 0.412 35.521 1.00 92.50 70 MET A N 1
ATOM 588 C CA . MET A 1 70 ? -12.891 1.677 34.788 1.00 92.50 70 MET A CA 1
ATOM 589 C C . MET A 1 70 ? -13.051 2.867 35.724 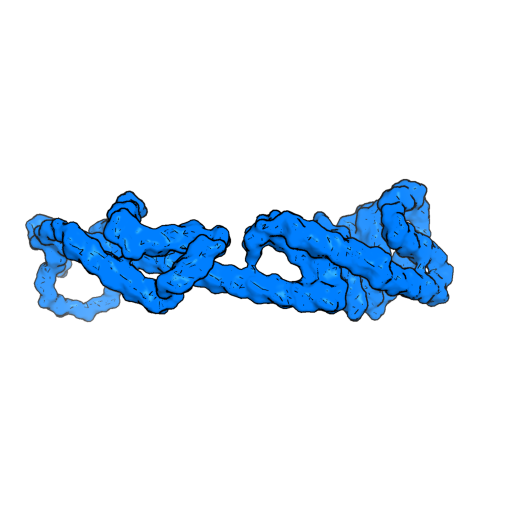1.00 92.50 70 MET A C 1
ATOM 591 O O . MET A 1 70 ? -12.356 3.864 35.551 1.00 92.50 70 MET A O 1
ATOM 595 N N . ALA A 1 71 ? -13.915 2.748 36.733 1.00 90.44 71 ALA A N 1
ATOM 596 C CA . ALA A 1 71 ? -14.212 3.819 37.677 1.00 90.44 71 ALA A CA 1
ATOM 597 C C . ALA A 1 71 ? -12.976 4.301 38.456 1.00 90.44 71 ALA A C 1
ATOM 599 O O . ALA A 1 71 ? -12.954 5.443 38.896 1.00 90.44 71 ALA A O 1
ATOM 600 N N . LYS A 1 72 ? -11.928 3.473 38.590 1.00 89.94 72 LYS A N 1
ATOM 601 C CA . LYS A 1 72 ? -10.637 3.881 39.184 1.00 89.94 72 LYS A CA 1
ATOM 602 C C . LYS A 1 72 ? -9.822 4.813 38.283 1.00 89.94 72 LYS A C 1
ATOM 604 O O . LYS A 1 72 ? -8.905 5.469 38.759 1.00 89.94 72 LYS A O 1
ATOM 609 N N . SER A 1 73 ? -10.104 4.799 36.982 1.00 82.69 73 SER A N 1
ATOM 610 C CA . SER A 1 73 ? -9.360 5.520 35.943 1.00 82.69 73 SER A CA 1
ATOM 611 C C . SER A 1 73 ? -10.107 6.745 35.415 1.00 82.69 73 SER A C 1
ATOM 613 O O . SER A 1 73 ? -9.530 7.516 34.650 1.00 82.69 73 SER A O 1
ATOM 615 N N . VAL A 1 74 ? -11.385 6.910 35.772 1.00 78.50 74 VAL A N 1
ATOM 616 C CA . VAL A 1 74 ? -12.165 8.095 35.410 1.00 78.50 74 VAL A CA 1
ATOM 617 C C . VAL A 1 74 ? -11.693 9.248 36.296 1.00 78.50 74 VAL A C 1
ATOM 619 O O . VAL A 1 74 ? -11.772 9.120 37.518 1.00 78.50 74 VAL A O 1
ATOM 622 N N . PRO A 1 75 ? -11.163 10.345 35.721 1.00 64.31 75 PRO A N 1
ATOM 623 C CA . PRO A 1 75 ? -10.806 11.510 36.514 1.00 64.31 75 PRO A CA 1
ATOM 624 C C . PRO A 1 75 ? -12.055 12.038 37.213 1.00 64.31 75 PRO A C 1
ATOM 626 O O . PRO A 1 75 ? -13.139 12.013 36.624 1.00 64.31 75 PRO A O 1
ATOM 629 N N . ASP A 1 76 ? -11.901 12.529 38.443 1.00 61.09 76 ASP A N 1
ATOM 630 C CA . ASP A 1 76 ? -12.977 13.239 39.127 1.00 61.09 76 ASP A CA 1
ATOM 631 C C . ASP A 1 76 ? -13.478 14.334 38.181 1.00 61.09 76 ASP A C 1
ATOM 633 O O . ASP A 1 76 ? -12.724 15.237 37.808 1.00 61.09 76 ASP A O 1
ATOM 637 N N . CYS A 1 77 ? -14.723 14.211 37.711 1.00 53.38 77 CYS A N 1
ATOM 638 C CA . CYS A 1 77 ? -15.343 15.251 36.907 1.00 53.38 77 CYS A CA 1
ATOM 639 C C . CYS A 1 77 ? -15.247 16.547 37.706 1.00 53.38 77 CYS A C 1
ATOM 641 O O . CYS A 1 77 ? -15.807 16.647 38.795 1.00 53.38 77 CYS A O 1
ATOM 643 N N . ASP A 1 78 ? -14.473 17.499 37.186 1.00 44.50 78 ASP A N 1
ATOM 644 C CA . ASP A 1 78 ? -14.112 18.738 37.863 1.00 44.50 78 ASP A CA 1
ATOM 645 C C . ASP A 1 78 ? -15.394 19.480 38.284 1.00 44.50 78 ASP A C 1
ATOM 647 O O . ASP A 1 78 ? -16.066 20.121 37.470 1.00 44.50 78 ASP A O 1
ATOM 651 N N . MET A 1 79 ? -15.759 19.346 39.566 1.00 45.25 79 MET A N 1
ATOM 652 C CA . MET A 1 79 ? -17.048 19.750 40.148 1.00 45.25 79 MET A CA 1
ATOM 653 C C . MET A 1 79 ? -17.270 21.277 40.183 1.00 45.25 79 MET A C 1
ATOM 655 O O . MET A 1 79 ? -18.208 21.751 40.821 1.00 45.25 79 MET A O 1
ATOM 659 N N . ASN A 1 80 ? -16.425 22.063 39.506 1.00 38.06 80 ASN A N 1
ATOM 660 C CA . ASN A 1 80 ? -16.406 23.526 39.569 1.00 38.06 80 ASN A CA 1
ATOM 661 C C . ASN A 1 80 ? -16.512 24.257 38.222 1.00 38.06 80 ASN A C 1
ATOM 663 O O . ASN A 1 80 ? -16.523 25.489 38.208 1.00 38.06 80 ASN A O 1
ATOM 667 N N . LYS A 1 81 ? -16.646 23.565 37.085 1.00 37.88 81 LYS A N 1
ATOM 668 C CA . LYS A 1 81 ? -16.911 24.234 35.798 1.00 37.88 81 LYS A CA 1
ATOM 669 C C . LYS A 1 81 ? -18.374 24.087 35.410 1.00 37.88 81 LYS A C 1
ATOM 671 O O . LYS A 1 81 ? -18.737 23.252 34.589 1.00 37.88 81 LYS A O 1
ATOM 676 N N . GLY A 1 82 ? -19.210 24.938 36.005 1.00 34.06 82 GLY A N 1
ATOM 677 C CA . GLY A 1 82 ? -20.585 25.146 35.563 1.00 34.06 82 GLY A CA 1
ATOM 678 C C . GLY A 1 82 ? -20.610 25.541 34.086 1.00 34.06 82 GLY A C 1
ATOM 679 O O . GLY A 1 82 ? -20.193 26.637 33.715 1.00 34.06 82 GLY A O 1
ATOM 680 N N . TRP A 1 83 ? -21.085 24.637 33.234 1.00 32.41 83 TRP A N 1
ATOM 681 C CA . TRP A 1 83 ? -21.426 24.949 31.851 1.00 32.41 83 TRP A CA 1
ATOM 682 C C . TRP A 1 83 ? -22.715 25.779 31.843 1.00 32.41 83 TRP A C 1
ATOM 684 O O . TRP A 1 83 ? -23.817 25.249 31.742 1.00 32.41 83 TRP A O 1
ATOM 694 N N . CYS A 1 84 ? -22.583 27.100 31.959 1.00 29.50 84 CYS A N 1
ATOM 695 C CA . CYS A 1 84 ? -23.654 28.033 31.621 1.00 29.50 84 CYS A CA 1
ATOM 696 C C . CYS A 1 84 ? -23.737 28.164 30.091 1.00 29.50 84 CYS A C 1
ATOM 698 O O . CYS A 1 84 ? -23.130 29.066 29.515 1.00 29.50 84 CYS A O 1
ATOM 700 N N . PHE A 1 85 ? -24.490 27.287 29.422 1.00 29.34 85 PHE A N 1
ATOM 701 C CA . PHE A 1 85 ? -25.053 27.640 28.117 1.00 29.34 85 PHE A CA 1
ATOM 702 C C . PHE A 1 85 ? -26.249 28.562 28.356 1.00 29.34 85 PHE A C 1
ATOM 704 O O . PHE A 1 85 ? -27.179 28.225 29.086 1.00 29.34 85 PHE A O 1
ATOM 711 N N . GLY A 1 86 ? -26.172 29.768 27.799 1.00 33.91 86 GLY A N 1
ATOM 712 C CA . GLY A 1 86 ? -27.161 30.815 28.003 1.00 33.91 86 GLY A CA 1
ATOM 713 C C . GLY A 1 86 ? -28.563 30.416 27.550 1.00 33.91 86 GLY A C 1
ATOM 714 O O . GLY A 1 86 ? -28.754 29.889 26.461 1.00 33.91 86 GLY A O 1
ATOM 715 N N . SER A 1 87 ? -29.557 30.746 28.367 1.00 30.44 87 SER A N 1
ATOM 716 C CA . SER A 1 87 ? -30.789 31.391 27.910 1.00 30.44 87 SER A CA 1
ATOM 717 C C . SER A 1 87 ? -31.56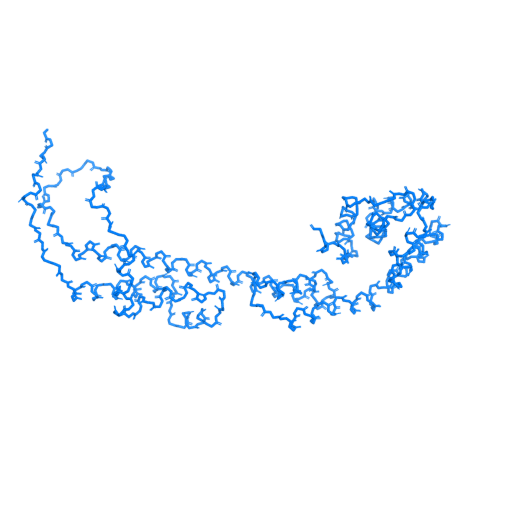5 31.909 29.119 1.00 30.44 87 SER A C 1
ATOM 719 O O . SER A 1 87 ? -31.706 31.249 30.146 1.00 30.44 87 SER A O 1
ATOM 721 N N . SER A 1 88 ? -32.008 33.155 29.005 1.00 34.84 88 SER A N 1
ATOM 722 C CA . SER A 1 88 ? -32.779 33.882 30.001 1.00 34.84 88 SER A CA 1
ATOM 723 C C . SER A 1 88 ? -34.176 33.284 30.161 1.00 34.84 88 SER A C 1
ATOM 725 O O . SER A 1 88 ? -35.089 33.716 29.472 1.00 34.84 88 SER A O 1
ATOM 727 N N . PHE A 1 89 ? -34.367 32.349 31.090 1.00 30.75 89 PHE A N 1
ATOM 728 C CA . PHE A 1 89 ? -35.685 32.048 31.657 1.00 30.75 89 PHE A CA 1
ATOM 729 C C . PHE A 1 89 ? -35.535 31.670 33.134 1.00 30.75 89 PHE A C 1
ATOM 731 O O . PHE A 1 89 ? -35.042 30.600 33.478 1.00 30.75 89 PHE A O 1
ATOM 738 N N . ILE A 1 90 ? -35.954 32.574 34.024 1.00 33.41 90 ILE A N 1
ATOM 739 C CA . ILE A 1 90 ? -36.073 32.307 35.460 1.00 33.41 90 ILE A CA 1
ATOM 740 C C . ILE A 1 90 ? -37.365 31.508 35.653 1.00 33.41 90 ILE A C 1
ATOM 742 O O . ILE A 1 90 ? -38.442 32.074 35.814 1.00 33.41 90 ILE A O 1
ATOM 746 N N . SER A 1 91 ? -37.254 30.183 35.595 1.00 31.55 91 SER A N 1
ATOM 747 C CA . SER A 1 91 ? -38.229 29.281 36.201 1.00 31.55 91 SER A CA 1
ATOM 748 C C . SER A 1 91 ? -37.707 28.910 37.587 1.00 31.55 91 SER A C 1
ATOM 750 O O . SER A 1 91 ? -36.585 28.416 37.711 1.00 31.55 91 SER A O 1
ATOM 752 N N . PHE A 1 92 ? -38.495 29.190 38.629 1.00 35.81 92 PHE A N 1
ATOM 753 C CA . PHE A 1 92 ? -38.251 28.742 40.001 1.00 35.81 92 PHE A CA 1
ATOM 754 C C . PHE A 1 92 ? -38.276 27.205 40.041 1.00 35.81 92 PHE A C 1
ATOM 756 O O . PHE A 1 92 ? -39.305 26.592 40.308 1.00 35.81 92 PHE A O 1
ATOM 763 N N . SER A 1 93 ? -37.140 26.575 39.748 1.00 39.47 93 SER A N 1
ATOM 764 C CA . SER A 1 93 ? -36.923 25.161 40.049 1.00 39.47 93 SER A CA 1
ATOM 765 C C . SER A 1 93 ? -36.424 25.030 41.492 1.00 39.47 93 SER A C 1
ATOM 767 O O . SER A 1 93 ? -35.674 25.899 41.950 1.00 39.47 93 SER A O 1
ATOM 769 N N . PRO A 1 94 ? -36.828 23.980 42.231 1.00 44.62 94 PRO A N 1
ATOM 770 C CA . PRO A 1 94 ? -36.280 23.713 43.554 1.00 44.62 94 PRO A CA 1
ATOM 771 C C . PRO A 1 94 ? -34.755 23.555 43.471 1.00 44.62 94 PRO A C 1
ATOM 773 O O . PRO A 1 94 ? -34.224 23.140 42.440 1.00 44.62 94 PRO A O 1
ATOM 776 N N . LEU A 1 95 ? -34.067 23.935 44.554 1.00 46.72 95 LEU A N 1
ATOM 777 C CA . LEU A 1 95 ? -32.613 23.836 44.737 1.00 46.72 95 LEU A CA 1
ATOM 778 C C . LEU A 1 95 ? -32.042 22.573 44.062 1.00 46.72 95 LEU A C 1
ATOM 780 O O . LEU A 1 95 ? -32.597 21.495 44.287 1.00 46.72 95 LEU A O 1
ATOM 784 N N . PRO A 1 96 ? -30.940 22.650 43.289 1.00 56.31 96 PRO A N 1
ATOM 785 C CA . PRO A 1 96 ? -30.347 21.456 42.703 1.00 56.31 96 PRO A CA 1
ATOM 786 C C . PRO A 1 96 ? -29.825 20.556 43.831 1.00 56.31 96 PRO A C 1
ATOM 788 O O . PRO A 1 96 ? -28.796 20.836 44.451 1.00 56.31 96 PRO A O 1
ATOM 791 N N . VAL A 1 97 ? -30.578 19.495 44.126 1.00 61.69 97 VAL A N 1
ATOM 792 C CA . VAL A 1 97 ? -30.155 18.392 44.990 1.00 61.69 97 VAL A CA 1
ATOM 793 C C . VAL A 1 97 ? -28.971 17.732 44.302 1.00 61.69 97 VAL A C 1
ATOM 795 O O . VAL A 1 97 ? -29.076 17.307 43.154 1.00 61.69 97 VAL A O 1
ATOM 798 N N . PHE A 1 98 ? -27.830 17.680 44.982 1.00 73.12 98 PHE A N 1
ATOM 799 C CA . PHE A 1 98 ? -26.647 17.034 44.433 1.00 73.12 98 PHE A CA 1
ATOM 800 C C . PHE A 1 98 ? -26.736 15.532 44.715 1.00 73.12 98 PHE A C 1
ATOM 802 O O . PHE A 1 98 ? -26.668 15.108 45.874 1.00 73.12 98 PHE A O 1
ATOM 809 N N . ASP A 1 99 ? -26.906 14.744 43.653 1.00 84.69 99 ASP A N 1
ATOM 810 C CA . ASP A 1 99 ? -26.873 13.284 43.692 1.00 84.69 99 ASP A CA 1
ATOM 811 C C . ASP A 1 99 ? -25.491 12.798 43.208 1.00 84.69 99 ASP A C 1
ATOM 813 O O . ASP A 1 99 ? -25.222 12.801 42.003 1.00 84.69 99 ASP A O 1
ATOM 817 N N . PRO A 1 100 ? -24.574 12.418 44.121 1.00 86.00 100 PRO A N 1
ATOM 818 C CA . PRO A 1 100 ? -23.238 11.963 43.737 1.00 86.00 100 PRO A CA 1
ATOM 819 C C . PRO A 1 100 ? -23.269 10.694 42.876 1.00 86.00 100 PRO A C 1
ATOM 821 O O . PRO A 1 100 ? -22.325 10.448 42.125 1.00 86.00 100 PRO A O 1
ATOM 824 N N . THR A 1 101 ? -24.329 9.888 42.986 1.00 89.44 101 THR A N 1
ATOM 825 C CA . THR A 1 101 ? -24.507 8.661 42.206 1.00 89.44 101 THR A CA 1
ATOM 826 C C . THR A 1 101 ? -24.762 9.005 40.747 1.00 89.44 101 THR A C 1
ATOM 828 O O . THR A 1 101 ? -24.014 8.563 39.877 1.00 89.44 101 THR A O 1
ATOM 831 N N . GLU A 1 102 ? -25.758 9.858 40.491 1.00 89.31 102 GLU A N 1
ATOM 832 C CA . GLU A 1 102 ? -26.150 10.287 39.142 1.00 89.31 102 GLU A CA 1
ATOM 833 C C . GLU A 1 102 ? -24.990 10.975 38.409 1.00 89.31 102 GLU A C 1
ATOM 835 O O . GLU A 1 102 ? -24.710 10.682 37.245 1.00 89.31 102 GLU A O 1
ATOM 840 N N . GLU A 1 103 ? -24.242 11.831 39.108 1.00 87.31 103 GLU A N 1
ATOM 841 C CA . GLU A 1 103 ? -23.091 12.514 38.516 1.00 87.31 103 GLU A CA 1
ATOM 842 C C . GLU A 1 103 ? -21.963 11.535 38.160 1.00 87.31 103 GLU A C 1
ATOM 844 O O . GLU A 1 103 ? -21.379 11.615 37.075 1.00 87.31 103 GLU A O 1
ATOM 849 N N . LYS A 1 104 ? -21.681 10.552 39.025 1.00 90.19 104 LYS A N 1
ATOM 850 C CA . LYS A 1 104 ? -20.676 9.524 38.729 1.00 90.19 104 LYS A CA 1
ATOM 851 C C . LYS A 1 104 ? -21.102 8.650 37.549 1.00 90.19 104 LYS A C 1
ATOM 853 O O . LYS A 1 104 ? -20.270 8.359 36.688 1.00 90.19 104 LYS A O 1
ATOM 858 N N . VAL A 1 105 ? -22.382 8.278 37.471 1.00 93.06 105 VAL A N 1
ATOM 859 C CA . VAL A 1 105 ? -22.959 7.581 36.309 1.00 93.06 105 VAL A CA 1
ATOM 860 C C . VAL A 1 105 ? -22.755 8.416 35.042 1.00 93.06 105 VAL A C 1
ATOM 862 O O . VAL A 1 105 ? -22.233 7.904 34.051 1.00 93.06 105 VAL A O 1
ATOM 865 N N . ARG A 1 106 ? -23.055 9.720 35.075 1.00 91.94 106 ARG A N 1
ATOM 866 C CA . ARG A 1 106 ? -22.855 10.634 33.938 1.00 91.94 106 ARG A CA 1
ATOM 867 C C . ARG A 1 106 ? -21.403 10.649 33.449 1.00 91.94 106 ARG A C 1
ATOM 869 O O . ARG A 1 106 ? -21.158 10.551 32.245 1.00 91.94 106 ARG A O 1
ATOM 876 N N . CYS A 1 107 ? -20.435 10.725 34.360 1.00 90.75 107 CYS A N 1
ATOM 877 C CA . CYS A 1 107 ? -19.008 10.691 34.022 1.00 90.75 107 CYS A CA 1
ATOM 878 C C . CYS A 1 107 ? -18.593 9.354 33.393 1.00 90.75 107 CYS A C 1
ATOM 880 O O . CYS A 1 107 ? -17.889 9.331 32.381 1.00 90.75 107 CYS A O 1
ATOM 882 N N . MET A 1 108 ? -19.085 8.241 33.942 1.00 94.81 108 MET A N 1
ATOM 883 C CA . MET A 1 108 ? -18.855 6.903 33.395 1.00 94.81 108 MET A CA 1
ATOM 884 C C . MET A 1 108 ? -19.449 6.739 31.992 1.00 94.81 108 MET A C 1
ATOM 886 O O . MET A 1 108 ? -18.793 6.173 31.120 1.00 94.81 108 MET A O 1
ATOM 890 N N . ILE A 1 109 ? -20.654 7.264 31.748 1.00 95.19 109 ILE A N 1
ATOM 891 C CA . ILE A 1 109 ? -21.325 7.255 30.437 1.00 95.19 109 ILE A CA 1
ATOM 892 C C . ILE A 1 109 ? -20.477 7.975 29.390 1.00 95.19 109 ILE A C 1
ATOM 894 O O . ILE A 1 109 ? -20.267 7.432 28.304 1.00 95.19 109 ILE A O 1
ATOM 898 N N . ILE A 1 110 ? -19.970 9.173 29.704 1.00 93.31 110 ILE A N 1
ATOM 899 C CA . ILE A 1 110 ? -19.111 9.941 28.790 1.00 93.31 110 ILE A CA 1
ATOM 900 C C . ILE A 1 110 ? -17.838 9.147 28.487 1.00 93.31 110 ILE A C 1
ATOM 902 O O . ILE A 1 110 ? -17.539 8.888 27.321 1.00 93.31 110 ILE A O 1
ATOM 906 N N . PHE A 1 111 ? -17.146 8.685 29.531 1.00 93.62 111 PHE A N 1
ATOM 907 C CA . PHE A 1 111 ? -15.912 7.914 29.396 1.00 93.62 111 PHE A CA 1
ATOM 908 C C . PHE A 1 111 ? -16.107 6.644 28.554 1.00 93.62 111 PHE A C 1
ATOM 910 O O . PHE A 1 111 ? -15.335 6.360 27.637 1.00 93.62 111 PHE A O 1
ATOM 917 N N . TYR A 1 112 ? -17.160 5.874 28.822 1.00 95.81 112 TYR A N 1
ATOM 918 C CA . TYR A 1 112 ? -17.431 4.637 28.098 1.00 95.81 112 TYR A CA 1
ATOM 919 C C . TYR A 1 112 ? -17.869 4.881 26.653 1.00 95.81 112 TYR A C 1
ATOM 921 O O . TYR A 1 112 ? -17.447 4.158 25.743 1.00 95.81 112 TYR A O 1
ATOM 929 N N . ARG A 1 113 ? -18.663 5.932 26.414 1.00 96.69 113 ARG A N 1
ATOM 930 C CA . ARG A 1 113 ? -19.039 6.359 25.063 1.00 96.69 113 ARG A CA 1
ATOM 931 C C . ARG A 1 113 ? -17.805 6.698 24.235 1.00 96.69 113 ARG A C 1
ATOM 933 O O . ARG A 1 113 ? -17.729 6.249 23.095 1.00 96.69 113 ARG A O 1
ATOM 940 N N . GLU A 1 114 ? -16.823 7.400 24.797 1.00 95.38 114 GLU A N 1
ATOM 941 C CA . GLU A 1 114 ? -15.554 7.672 24.108 1.00 95.38 114 GLU A CA 1
ATOM 942 C C . GLU A 1 114 ? -14.839 6.378 23.695 1.00 95.38 114 GLU A C 1
ATOM 944 O O . GLU A 1 114 ? -14.416 6.246 22.545 1.00 95.38 114 GLU A O 1
ATOM 949 N N . LYS A 1 115 ? -14.759 5.378 24.585 1.00 96.44 115 LYS A N 1
ATOM 950 C CA . LYS A 1 115 ? -14.164 4.068 24.259 1.00 96.44 115 LYS A CA 1
ATOM 951 C C . LYS A 1 115 ? -14.902 3.356 23.130 1.00 96.44 115 LYS A C 1
ATOM 953 O O . LYS A 1 115 ? -14.260 2.829 22.219 1.00 96.44 115 LYS A O 1
ATOM 958 N N . CYS A 1 116 ? -16.232 3.378 23.159 1.00 97.81 116 CYS A N 1
ATOM 959 C CA . CYS A 1 116 ? -17.058 2.779 22.116 1.00 97.81 116 CYS A CA 1
ATOM 960 C C . CYS A 1 116 ? -16.880 3.488 20.765 1.00 97.81 116 CYS A C 1
ATOM 962 O O . CYS A 1 116 ? -16.687 2.822 19.748 1.00 97.81 116 CYS A O 1
ATOM 964 N N . VAL A 1 117 ? -16.869 4.825 20.744 1.00 97.56 117 VAL A N 1
ATOM 965 C CA . VAL A 1 117 ? -16.633 5.616 19.522 1.00 97.56 117 VAL A CA 1
ATOM 966 C C . VAL A 1 117 ? -15.244 5.333 18.945 1.00 97.56 117 VAL A C 1
ATOM 968 O O . VAL A 1 117 ? -15.115 5.119 17.739 1.00 97.56 117 VAL A O 1
ATOM 971 N N . LEU A 1 118 ? -14.211 5.258 19.791 1.00 96.88 118 LEU A N 1
ATOM 972 C CA . LEU A 1 118 ? -12.853 4.913 19.361 1.00 96.88 118 LEU A CA 1
ATOM 973 C C . LEU A 1 118 ? -12.780 3.511 18.744 1.00 96.88 118 LEU A C 1
ATOM 975 O O . LEU A 1 118 ? -12.181 3.347 17.679 1.00 96.88 118 LEU A O 1
ATOM 979 N N . LEU A 1 119 ? -13.396 2.507 19.380 1.00 97.50 119 LEU A N 1
ATOM 980 C CA . LEU A 1 119 ? -13.459 1.155 18.823 1.00 97.50 119 LEU A CA 1
ATOM 981 C C . LEU A 1 119 ? -14.198 1.149 17.482 1.00 97.50 119 LEU A C 1
ATOM 983 O O . LEU A 1 119 ? -13.701 0.561 16.522 1.00 97.50 119 LEU A O 1
ATOM 987 N N . ARG A 1 120 ? -15.347 1.829 17.392 1.00 97.62 120 ARG A N 1
ATOM 988 C CA . ARG A 1 120 ? -16.141 1.891 16.163 1.00 97.62 120 ARG A CA 1
ATOM 989 C C . ARG A 1 120 ? -15.358 2.516 15.010 1.00 97.62 120 ARG A C 1
ATOM 991 O O . ARG A 1 120 ? -15.256 1.903 13.949 1.00 97.62 120 ARG A O 1
ATOM 998 N N . GLY A 1 121 ? -14.730 3.670 15.237 1.00 96.50 121 GLY A N 1
ATOM 999 C CA . GLY A 1 121 ? -13.888 4.314 14.227 1.00 96.50 121 GLY A CA 1
ATOM 1000 C C . GLY A 1 121 ? -12.703 3.437 13.809 1.00 96.50 121 GLY A C 1
ATOM 1001 O O . GLY A 1 121 ? -12.346 3.374 12.632 1.00 96.50 121 GLY A O 1
ATOM 1002 N N . ARG A 1 122 ? -12.116 2.683 14.749 1.00 95.44 122 ARG A N 1
ATOM 1003 C CA . ARG A 1 122 ? -11.035 1.743 14.431 1.00 95.44 122 ARG A CA 1
ATOM 1004 C C . ARG A 1 122 ? -11.525 0.539 13.617 1.00 95.44 122 ARG A C 1
ATOM 1006 O O . ARG A 1 122 ? -10.814 0.121 12.706 1.00 95.44 122 ARG A O 1
ATOM 1013 N N . ILE A 1 123 ? -12.714 0.002 13.898 1.00 95.88 123 ILE A N 1
ATOM 1014 C CA . ILE A 1 123 ? -13.341 -1.059 13.089 1.00 95.88 123 ILE A CA 1
ATOM 1015 C C . ILE A 1 123 ? -13.507 -0.584 11.642 1.00 95.88 123 ILE A C 1
ATOM 1017 O O . ILE A 1 123 ? -13.083 -1.278 10.720 1.00 95.88 123 ILE A O 1
ATOM 1021 N N . GLU A 1 124 ? -14.057 0.613 11.441 1.00 95.00 124 GLU A N 1
ATOM 1022 C CA . GLU A 1 124 ? -14.251 1.199 10.107 1.00 95.00 124 GLU A CA 1
ATOM 1023 C C . GLU A 1 124 ? -12.921 1.414 9.376 1.00 95.00 124 GLU A C 1
ATOM 1025 O O . GLU A 1 124 ? -12.801 1.136 8.179 1.00 95.00 124 GLU A O 1
ATOM 1030 N N . GLN A 1 125 ? -11.883 1.837 10.101 1.00 92.62 125 GLN A N 1
ATOM 1031 C CA . GLN A 1 125 ? -10.538 1.964 9.551 1.00 92.62 125 GLN A CA 1
ATOM 1032 C C . GLN A 1 125 ? -9.969 0.613 9.094 1.00 92.62 125 GLN A C 1
ATOM 1034 O O . GLN A 1 125 ? -9.428 0.520 7.992 1.00 92.62 125 GLN A O 1
ATOM 1039 N N . VAL A 1 126 ? -10.113 -0.438 9.909 1.00 93.25 126 VAL A N 1
ATOM 1040 C CA . VAL A 1 126 ? -9.658 -1.793 9.560 1.00 93.25 126 VAL A CA 1
ATOM 1041 C C . VAL A 1 126 ? -10.420 -2.339 8.350 1.00 93.25 126 VAL A C 1
ATOM 1043 O O . VAL A 1 126 ? -9.792 -2.865 7.437 1.00 93.25 126 VAL A O 1
ATOM 1046 N N . GLN A 1 127 ? -11.735 -2.124 8.262 1.00 91.94 127 GLN A N 1
ATOM 1047 C CA . GLN A 1 127 ? -12.519 -2.455 7.062 1.00 91.94 127 GLN A CA 1
ATOM 1048 C C . GLN A 1 127 ? -12.043 -1.675 5.822 1.00 91.94 127 GLN A C 1
ATOM 1050 O O . GLN A 1 127 ? -12.059 -2.178 4.697 1.00 91.94 127 GLN A O 1
ATOM 1055 N N . GLY A 1 128 ? -11.605 -0.425 6.005 1.00 92.88 128 GLY A N 1
ATOM 1056 C CA . GLY A 1 128 ? -10.931 0.353 4.966 1.00 92.88 128 GLY A CA 1
ATOM 1057 C C . GLY A 1 128 ? -9.651 -0.324 4.471 1.00 92.88 128 GLY A C 1
ATOM 1058 O O . GLY A 1 128 ? -9.448 -0.441 3.264 1.00 92.88 128 GLY A O 1
ATOM 1059 N N . PHE A 1 129 ? -8.820 -0.824 5.386 1.00 94.12 129 PHE A N 1
ATOM 1060 C CA . PHE A 1 129 ? -7.605 -1.555 5.032 1.00 94.12 129 PHE A CA 1
ATOM 1061 C C . PHE A 1 129 ? -7.888 -2.876 4.313 1.00 94.12 129 PHE A C 1
ATOM 1063 O O . PHE A 1 129 ? -7.223 -3.171 3.323 1.00 94.12 129 PHE A O 1
ATOM 1070 N N . GLU A 1 130 ? -8.896 -3.634 4.749 1.00 92.62 130 GLU A N 1
ATOM 1071 C CA . GLU A 1 130 ? -9.321 -4.874 4.082 1.00 92.62 130 GLU A CA 1
ATOM 1072 C C . GLU A 1 130 ? -9.711 -4.621 2.618 1.00 92.62 130 GLU A C 1
ATOM 1074 O O . GLU A 1 130 ? -9.291 -5.362 1.730 1.00 92.62 130 GLU A O 1
ATOM 1079 N N . ARG A 1 131 ? -10.433 -3.525 2.338 1.00 93.94 131 ARG A N 1
ATOM 1080 C CA . ARG A 1 131 ? -10.756 -3.116 0.959 1.00 93.94 131 ARG A CA 1
ATOM 1081 C C . ARG A 1 131 ? -9.508 -2.797 0.139 1.00 93.94 131 ARG A C 1
ATOM 1083 O O . ARG A 1 131 ? -9.389 -3.272 -0.985 1.00 93.94 131 ARG A O 1
ATOM 1090 N N . ILE A 1 132 ? -8.562 -2.047 0.711 1.00 94.81 132 ILE A N 1
ATOM 1091 C CA . ILE A 1 132 ? -7.289 -1.724 0.045 1.00 94.81 132 ILE A CA 1
ATOM 1092 C C . ILE A 1 132 ? -6.519 -3.003 -0.300 1.00 94.81 132 ILE A C 1
ATOM 1094 O O . ILE A 1 132 ? -6.001 -3.118 -1.408 1.00 94.81 132 ILE A O 1
ATOM 1098 N N . ILE A 1 133 ? -6.445 -3.960 0.628 1.00 95.31 133 ILE A N 1
ATOM 1099 C CA . ILE A 1 133 ? -5.767 -5.244 0.413 1.00 95.31 133 ILE A CA 1
ATOM 1100 C C . ILE A 1 133 ? -6.459 -6.025 -0.704 1.00 95.31 133 ILE A C 1
ATOM 1102 O O . ILE A 1 133 ? -5.790 -6.420 -1.653 1.00 95.31 133 ILE A O 1
ATOM 1106 N N . CYS A 1 134 ? -7.787 -6.147 -0.657 1.00 95.12 134 CYS A N 1
ATOM 1107 C CA . CYS A 1 134 ? -8.563 -6.842 -1.684 1.00 95.12 134 CYS A CA 1
ATOM 1108 C C . CYS A 1 134 ? -8.361 -6.232 -3.084 1.00 95.12 134 CYS A C 1
ATOM 1110 O O . CYS A 1 134 ? -8.149 -6.948 -4.063 1.00 95.12 134 CYS A O 1
ATOM 1112 N N . ASP A 1 135 ? -8.367 -4.903 -3.200 1.00 95.31 135 ASP A N 1
ATOM 1113 C CA . ASP A 1 135 ? -8.129 -4.234 -4.482 1.00 95.31 135 ASP A CA 1
ATOM 1114 C C . ASP A 1 135 ? -6.695 -4.429 -4.990 1.00 95.31 135 ASP A C 1
ATOM 1116 O O . ASP A 1 135 ? -6.464 -4.486 -6.199 1.00 95.31 135 ASP A O 1
ATOM 1120 N N . LYS A 1 136 ? -5.720 -4.559 -4.086 1.00 95.25 136 LYS A N 1
ATOM 1121 C CA . LYS A 1 136 ? -4.341 -4.897 -4.452 1.00 95.25 136 LYS A CA 1
ATOM 1122 C C . LYS A 1 136 ? -4.215 -6.350 -4.892 1.00 95.25 136 LYS A C 1
ATOM 1124 O O . LYS A 1 136 ? -3.541 -6.593 -5.884 1.00 95.25 136 LYS A O 1
ATOM 1129 N N . GLU A 1 137 ? -4.892 -7.286 -4.238 1.00 95.56 137 GLU A N 1
ATOM 1130 C CA . GLU A 1 137 ? -4.903 -8.701 -4.630 1.00 95.56 137 GLU A CA 1
ATOM 1131 C C . GLU A 1 137 ? -5.481 -8.903 -6.038 1.00 95.56 137 GLU A C 1
ATOM 1133 O O . GLU A 1 137 ? -4.926 -9.666 -6.827 1.00 95.56 137 GLU A O 1
ATOM 1138 N N . LYS A 1 138 ? -6.522 -8.146 -6.413 1.00 95.50 138 LYS A N 1
ATOM 1139 C CA . LYS A 1 138 ? -7.032 -8.138 -7.797 1.00 95.50 138 LYS A CA 1
ATOM 1140 C C . LYS A 1 138 ? -5.957 -7.707 -8.795 1.00 95.50 138 LYS A C 1
ATOM 1142 O O . LYS A 1 138 ? -5.738 -8.380 -9.791 1.00 95.50 138 LYS A O 1
ATOM 1147 N N . LYS A 1 139 ? -5.226 -6.632 -8.490 1.00 91.81 139 LYS A N 1
ATOM 1148 C CA . LYS A 1 139 ? -4.124 -6.156 -9.342 1.00 91.81 139 LYS A CA 1
ATOM 1149 C C . LYS A 1 139 ? -2.967 -7.151 -9.421 1.00 91.81 139 LYS A C 1
ATOM 1151 O O . LYS A 1 139 ? -2.337 -7.274 -10.466 1.00 91.81 139 LYS A O 1
ATOM 1156 N N . VAL A 1 140 ? -2.693 -7.884 -8.340 1.00 93.19 140 VAL A N 1
ATOM 1157 C CA . VAL A 1 140 ? -1.720 -8.985 -8.357 1.00 93.19 140 VAL A CA 1
ATOM 1158 C C . VAL A 1 140 ? -2.133 -10.064 -9.358 1.00 93.19 140 VAL A C 1
ATOM 1160 O O . VAL A 1 140 ? -1.271 -10.556 -10.086 1.00 93.19 140 VAL A O 1
ATOM 1163 N N . ALA A 1 141 ? -3.425 -10.397 -9.441 1.00 90.06 141 ALA A N 1
ATOM 1164 C CA . ALA A 1 141 ? -3.932 -11.344 -10.435 1.00 90.06 141 ALA A CA 1
ATOM 1165 C C . ALA A 1 141 ? -3.721 -10.852 -11.883 1.00 90.06 141 ALA A C 1
ATOM 1167 O O . ALA A 1 141 ? -3.481 -11.668 -12.769 1.00 90.06 141 ALA A O 1
ATOM 1168 N N . ASP A 1 142 ? -3.704 -9.533 -12.099 1.00 86.25 142 ASP A N 1
ATOM 1169 C CA . ASP A 1 142 ? -3.383 -8.899 -13.387 1.00 86.25 142 ASP A CA 1
ATOM 1170 C C . ASP A 1 142 ? -1.864 -8.769 -13.655 1.00 86.25 142 ASP A C 1
ATOM 1172 O O . ASP A 1 142 ? -1.451 -8.241 -14.690 1.00 86.25 142 ASP A O 1
ATOM 1176 N N . GLY A 1 143 ? -1.009 -9.236 -12.737 1.00 85.19 143 GLY A N 1
ATOM 1177 C CA . GLY A 1 143 ? 0.452 -9.171 -12.863 1.00 85.19 143 GLY A CA 1
ATOM 1178 C C . GLY A 1 143 ? 1.084 -7.847 -12.409 1.00 85.19 143 GLY A C 1
ATOM 1179 O O . GLY A 1 143 ? 2.229 -7.562 -12.766 1.00 85.19 143 GLY A O 1
ATOM 1180 N N . ASP A 1 144 ? 0.376 -7.030 -11.623 1.00 86.69 144 ASP A N 1
ATOM 1181 C CA . ASP A 1 144 ? 0.890 -5.758 -11.100 1.00 86.69 144 ASP A CA 1
ATOM 1182 C C . ASP A 1 144 ? 1.962 -5.986 -10.014 1.00 86.69 144 ASP A C 1
ATOM 1184 O O . ASP A 1 144 ? 1.671 -6.237 -8.840 1.00 86.69 144 ASP A O 1
ATOM 1188 N N . VAL A 1 145 ? 3.229 -5.835 -10.405 1.00 88.12 145 VAL A N 1
ATOM 1189 C CA . VAL A 1 145 ? 4.396 -5.947 -9.513 1.00 88.12 145 VAL A CA 1
ATOM 1190 C C . VAL A 1 145 ? 4.376 -4.905 -8.387 1.00 88.12 145 VAL A C 1
ATOM 1192 O O . VAL A 1 145 ? 4.830 -5.193 -7.277 1.00 88.12 145 VAL A O 1
ATOM 1195 N N . ALA A 1 146 ? 3.808 -3.716 -8.614 1.00 86.69 146 ALA A N 1
ATOM 1196 C CA . ALA A 1 146 ? 3.676 -2.699 -7.571 1.00 86.69 146 ALA A CA 1
ATOM 1197 C C . ALA A 1 146 ? 2.680 -3.142 -6.492 1.00 86.69 146 ALA A C 1
ATOM 1199 O O . ALA A 1 146 ? 2.883 -2.882 -5.303 1.00 86.69 146 ALA A O 1
ATOM 1200 N N . ALA A 1 147 ? 1.595 -3.808 -6.897 1.00 91.56 147 ALA A N 1
ATOM 1201 C CA . ALA A 1 147 ? 0.629 -4.380 -5.968 1.00 91.56 147 ALA A CA 1
ATOM 1202 C C . ALA A 1 147 ? 1.235 -5.533 -5.158 1.00 91.56 147 ALA A C 1
ATOM 1204 O O . ALA A 1 147 ? 1.051 -5.563 -3.940 1.00 91.56 147 ALA A O 1
ATOM 1205 N N . MET A 1 148 ? 2.023 -6.404 -5.799 1.00 93.94 148 MET A N 1
ATOM 1206 C CA . MET A 1 148 ? 2.763 -7.472 -5.116 1.00 93.94 148 MET A CA 1
ATOM 1207 C C . MET A 1 148 ? 3.705 -6.884 -4.058 1.00 93.94 148 MET A C 1
ATOM 1209 O O . MET A 1 148 ? 3.656 -7.270 -2.895 1.00 93.94 148 MET A O 1
ATOM 1213 N N . PHE A 1 149 ? 4.505 -5.877 -4.418 1.00 90.44 149 PHE A N 1
ATOM 1214 C CA . PHE A 1 149 ? 5.429 -5.243 -3.477 1.00 90.44 149 PHE A CA 1
ATOM 1215 C C . PHE A 1 149 ? 4.709 -4.522 -2.328 1.00 90.44 149 PHE A C 1
ATOM 1217 O O . PHE A 1 149 ? 5.129 -4.610 -1.173 1.00 90.44 149 PHE A O 1
ATOM 1224 N N . PHE A 1 150 ? 3.597 -3.841 -2.625 1.00 91.88 150 PHE A N 1
ATOM 1225 C CA . PHE A 1 150 ? 2.759 -3.210 -1.607 1.00 91.88 150 PHE A CA 1
ATOM 1226 C C . PHE A 1 150 ? 2.241 -4.231 -0.588 1.00 91.88 150 PHE A C 1
ATOM 1228 O O . PHE A 1 150 ? 2.331 -3.982 0.612 1.00 91.88 150 PHE A O 1
ATOM 1235 N N . LEU A 1 151 ? 1.720 -5.372 -1.049 1.00 95.25 151 LEU A N 1
ATOM 1236 C CA . LEU A 1 151 ? 1.225 -6.431 -0.167 1.00 95.25 151 LEU A CA 1
ATOM 1237 C C . LEU A 1 151 ? 2.368 -7.080 0.621 1.00 95.25 151 LEU A C 1
ATOM 1239 O O . LEU A 1 151 ? 2.228 -7.281 1.826 1.00 95.25 151 LEU A O 1
ATOM 1243 N N . GLY A 1 152 ? 3.524 -7.297 -0.016 1.00 94.19 152 GLY A N 1
ATOM 1244 C CA . GLY A 1 152 ? 4.756 -7.729 0.646 1.00 94.19 152 GLY A CA 1
ATOM 1245 C C . GLY A 1 152 ? 5.106 -6.852 1.852 1.00 94.19 152 GLY A C 1
ATOM 1246 O O . GLY A 1 152 ? 5.219 -7.362 2.971 1.00 94.19 152 GLY A O 1
ATOM 1247 N N . LYS A 1 153 ? 5.164 -5.527 1.655 1.00 92.06 153 LYS A N 1
ATOM 1248 C CA . LYS A 1 153 ? 5.408 -4.549 2.732 1.00 92.06 153 LYS A CA 1
ATOM 1249 C C . LYS A 1 153 ? 4.280 -4.502 3.759 1.00 92.06 153 LYS A C 1
ATOM 1251 O O . LYS A 1 153 ? 4.545 -4.402 4.954 1.00 92.06 153 LYS A O 1
ATOM 1256 N N . ALA A 1 154 ? 3.023 -4.574 3.322 1.00 94.25 154 ALA A N 1
ATOM 1257 C CA . ALA A 1 154 ? 1.872 -4.518 4.220 1.00 94.25 154 ALA A CA 1
ATOM 1258 C C . ALA A 1 154 ? 1.912 -5.649 5.258 1.00 94.25 154 ALA A C 1
ATOM 1260 O O . ALA A 1 154 ? 1.744 -5.380 6.451 1.00 94.25 154 ALA A O 1
ATOM 1261 N N . TYR A 1 155 ? 2.190 -6.877 4.812 1.00 95.69 155 TYR A N 1
ATOM 1262 C CA . TYR A 1 155 ? 2.306 -8.053 5.676 1.00 95.69 155 TYR A CA 1
ATOM 1263 C C . TYR A 1 155 ? 3.618 -8.098 6.475 1.00 95.69 155 TYR A C 1
ATOM 1265 O O . TYR A 1 155 ? 3.644 -8.656 7.570 1.00 95.69 155 TYR A O 1
ATOM 1273 N N . GLU A 1 156 ? 4.694 -7.479 5.986 1.00 93.50 156 GLU A N 1
ATOM 1274 C CA . GLU A 1 156 ? 5.952 -7.331 6.729 1.00 93.50 156 GLU A CA 1
ATOM 1275 C C . GLU A 1 156 ? 5.810 -6.358 7.913 1.00 93.50 156 GLU A C 1
ATOM 1277 O O . GLU A 1 156 ? 6.153 -6.666 9.061 1.00 93.50 156 GLU A O 1
ATOM 1282 N N . GLU A 1 157 ? 5.278 -5.164 7.639 1.00 91.75 157 GLU A N 1
ATOM 1283 C CA . GLU A 1 157 ? 5.184 -4.076 8.610 1.00 91.75 157 GLU A CA 1
ATOM 1284 C C . GLU A 1 157 ? 3.981 -4.224 9.549 1.00 91.75 157 GLU A C 1
ATOM 1286 O O . GLU A 1 157 ? 4.035 -3.762 10.691 1.00 91.75 157 GLU A O 1
ATOM 1291 N N . GLY A 1 158 ? 2.896 -4.851 9.084 1.00 90.50 158 GLY A N 1
ATOM 1292 C CA . GLY A 1 158 ? 1.658 -5.039 9.842 1.00 90.50 158 GLY A CA 1
ATOM 1293 C C . GLY A 1 158 ? 0.925 -3.741 10.191 1.00 90.50 158 GLY A C 1
ATOM 1294 O O . GLY A 1 158 ? 0.231 -3.666 11.203 1.00 90.50 158 GLY A O 1
ATOM 1295 N N . ARG A 1 159 ? 1.118 -2.676 9.401 1.00 85.38 159 ARG A N 1
ATOM 1296 C CA . ARG A 1 159 ? 0.476 -1.370 9.652 1.00 85.38 159 ARG A CA 1
ATOM 1297 C C . ARG A 1 159 ? -1.011 -1.367 9.301 1.00 85.38 159 ARG A C 1
ATOM 1299 O O . ARG A 1 159 ? -1.797 -0.717 9.985 1.00 85.38 159 ARG A O 1
ATOM 1306 N N . ILE A 1 160 ? -1.373 -2.073 8.231 1.00 90.75 160 ILE A N 1
ATOM 1307 C CA . ILE A 1 160 ? -2.741 -2.127 7.691 1.00 90.75 160 ILE A CA 1
ATOM 1308 C C . ILE A 1 160 ? -3.363 -3.529 7.778 1.00 90.75 160 ILE A C 1
ATOM 1310 O O . ILE A 1 160 ? -4.549 -3.697 7.529 1.00 90.75 160 ILE A O 1
ATOM 1314 N N . CYS A 1 161 ? -2.578 -4.539 8.147 1.00 92.19 161 CYS A N 1
ATOM 1315 C CA . CYS A 1 161 ? -3.027 -5.910 8.374 1.00 92.19 161 CYS A CA 1
ATOM 1316 C C . CYS A 1 161 ? -2.206 -6.555 9.489 1.00 92.19 161 CYS A C 1
ATOM 1318 O O . CYS A 1 161 ? -1.253 -5.964 9.992 1.00 92.19 161 CYS A O 1
ATOM 1320 N N . VAL A 1 162 ? -2.584 -7.764 9.891 1.00 91.00 162 VAL A N 1
ATOM 1321 C CA . VAL A 1 162 ? -1.774 -8.563 10.814 1.00 91.00 162 VAL A CA 1
ATOM 1322 C C . VAL A 1 162 ? -0.474 -8.960 10.117 1.00 91.00 162 VAL A C 1
ATOM 1324 O O . VAL A 1 162 ? -0.495 -9.341 8.947 1.00 91.00 162 VAL A O 1
ATOM 1327 N N . LYS A 1 163 ? 0.653 -8.862 10.833 1.00 92.62 163 LYS A N 1
ATOM 1328 C CA . LYS A 1 163 ? 1.953 -9.283 10.301 1.00 92.62 163 LYS A CA 1
ATOM 1329 C C . LYS A 1 163 ? 1.912 -10.749 9.898 1.00 92.62 163 LYS A C 1
ATOM 1331 O O . LYS A 1 163 ? 1.518 -11.595 10.695 1.00 92.62 163 LYS A O 1
ATOM 1336 N N . ASP A 1 164 ? 2.397 -11.035 8.701 1.00 95.62 164 ASP A N 1
ATOM 1337 C CA . ASP A 1 164 ? 2.473 -12.384 8.156 1.00 95.62 164 ASP A CA 1
ATOM 1338 C C . ASP A 1 164 ? 3.737 -12.493 7.298 1.00 95.62 164 ASP A C 1
ATOM 1340 O O . ASP A 1 164 ? 3.799 -12.038 6.154 1.00 95.62 164 ASP A O 1
ATOM 1344 N N . LYS A 1 165 ? 4.795 -13.050 7.892 1.00 94.62 165 LYS A N 1
ATOM 1345 C CA . LYS A 1 165 ? 6.097 -13.156 7.225 1.00 94.62 165 LYS A CA 1
ATOM 1346 C C . LYS A 1 165 ? 6.037 -14.075 6.008 1.00 94.62 165 LYS A C 1
ATOM 1348 O O . LYS A 1 165 ? 6.717 -13.800 5.025 1.00 94.62 165 LYS A O 1
ATOM 1353 N N . GLU A 1 166 ? 5.241 -15.137 6.065 1.00 96.75 166 GLU A N 1
ATOM 1354 C CA . GLU A 1 166 ? 5.126 -16.095 4.968 1.00 96.75 166 GLU A CA 1
ATOM 1355 C C . GLU A 1 166 ? 4.424 -15.454 3.775 1.00 96.75 166 GLU A C 1
ATOM 1357 O O . GLU A 1 166 ? 4.973 -15.471 2.674 1.00 96.75 166 GLU A O 1
ATOM 1362 N N . LYS A 1 167 ? 3.283 -14.783 3.996 1.00 95.56 167 LYS A N 1
ATOM 1363 C CA . LYS A 1 167 ? 2.608 -14.022 2.931 1.00 95.56 167 LYS A CA 1
ATOM 1364 C C . LYS A 1 167 ? 3.483 -12.914 2.369 1.00 95.56 167 LYS A C 1
ATOM 1366 O O . LYS A 1 167 ? 3.531 -12.738 1.155 1.00 95.56 167 LYS A O 1
ATOM 1371 N N . SER A 1 168 ? 4.183 -12.181 3.234 1.00 95.75 168 SER A N 1
ATOM 1372 C CA . SER A 1 168 ? 5.111 -11.135 2.805 1.00 95.75 168 SER A CA 1
ATOM 1373 C C . SER A 1 168 ? 6.169 -11.682 1.838 1.00 95.75 168 SER A C 1
ATOM 1375 O O . SER A 1 168 ? 6.322 -11.170 0.726 1.00 95.75 168 SER A O 1
ATOM 1377 N N . LEU A 1 169 ? 6.838 -12.776 2.221 1.00 94.44 169 LEU A N 1
ATOM 1378 C CA . LEU A 1 169 ? 7.835 -13.444 1.386 1.00 94.44 169 LEU A CA 1
ATOM 1379 C C . LEU A 1 169 ? 7.230 -13.993 0.090 1.00 94.44 169 LEU A C 1
ATOM 1381 O O . LEU A 1 169 ? 7.853 -13.848 -0.960 1.00 94.44 169 LEU A O 1
ATOM 1385 N N . ALA A 1 170 ? 6.023 -14.561 0.138 1.00 96.31 170 ALA A N 1
ATOM 1386 C CA . ALA A 1 170 ? 5.319 -15.048 -1.048 1.00 96.31 170 ALA A CA 1
ATOM 1387 C C . ALA A 1 170 ? 5.075 -13.925 -2.067 1.00 96.31 170 ALA A C 1
ATOM 1389 O O . ALA A 1 170 ? 5.404 -14.085 -3.240 1.00 96.31 170 ALA A O 1
ATOM 1390 N N . TYR A 1 171 ? 4.578 -12.765 -1.629 1.00 95.88 171 TYR A N 1
ATOM 1391 C CA . TYR A 1 171 ? 4.358 -11.626 -2.523 1.00 95.88 171 TYR A CA 1
ATOM 1392 C C . TYR A 1 171 ? 5.662 -11.063 -3.095 1.00 95.88 171 TYR A C 1
ATOM 1394 O O . TYR A 1 171 ? 5.730 -10.742 -4.284 1.00 95.88 171 TYR A O 1
ATOM 1402 N N . TYR A 1 172 ? 6.721 -10.975 -2.286 1.00 90.94 172 TYR A N 1
ATOM 1403 C CA . TYR A 1 172 ? 8.032 -10.565 -2.788 1.00 90.94 172 TYR A CA 1
ATOM 1404 C C . TYR A 1 172 ? 8.617 -11.569 -3.784 1.00 90.94 172 TYR A C 1
ATOM 1406 O O . TYR A 1 172 ? 9.245 -11.160 -4.762 1.00 90.94 172 TYR A O 1
ATOM 1414 N N . GLN A 1 173 ? 8.408 -12.869 -3.570 1.00 92.25 173 GLN A N 1
ATOM 1415 C CA . GLN A 1 173 ? 8.836 -13.894 -4.514 1.00 92.25 173 GLN A CA 1
ATOM 1416 C C . GLN A 1 173 ? 8.038 -13.802 -5.818 1.00 92.25 173 GLN A C 1
ATOM 1418 O O . GLN A 1 173 ? 8.632 -13.752 -6.890 1.00 92.25 173 GLN A O 1
ATOM 1423 N N . GLN A 1 174 ? 6.718 -13.642 -5.737 1.00 93.88 174 GLN A N 1
ATOM 1424 C CA . GLN A 1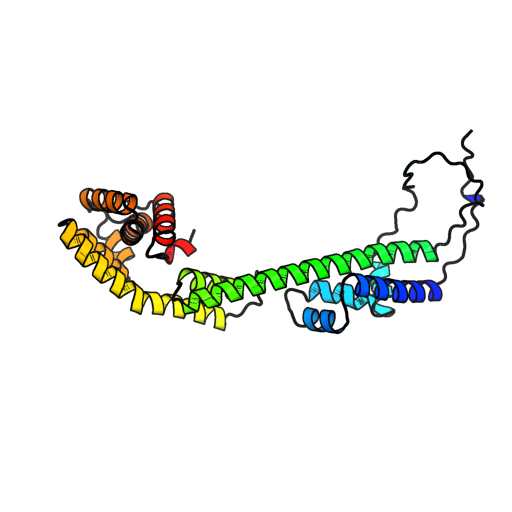 174 ? 5.859 -13.462 -6.905 1.00 93.88 174 GLN A CA 1
ATOM 1425 C C . GLN A 1 174 ? 6.246 -12.224 -7.731 1.00 93.88 174 GLN A C 1
ATOM 1427 O O . GLN A 1 174 ? 6.261 -12.284 -8.962 1.00 93.88 174 GLN A O 1
ATOM 1432 N N . ALA A 1 175 ? 6.618 -11.117 -7.076 1.00 90.56 175 ALA A N 1
ATOM 1433 C CA . ALA A 1 175 ? 7.142 -9.924 -7.742 1.00 90.56 175 ALA A CA 1
ATOM 1434 C C . ALA A 1 175 ? 8.424 -10.229 -8.534 1.00 90.56 175 ALA A C 1
ATOM 1436 O O . ALA A 1 175 ? 8.542 -9.842 -9.700 1.00 90.56 175 ALA A O 1
ATOM 1437 N N . LYS A 1 176 ? 9.364 -10.965 -7.925 1.00 87.19 176 LYS A N 1
ATOM 1438 C CA . LYS A 1 176 ? 10.608 -11.394 -8.582 1.00 87.19 176 LYS A CA 1
ATOM 1439 C C . LYS A 1 176 ? 10.342 -12.333 -9.754 1.00 87.19 176 LYS A C 1
ATOM 1441 O O . LYS A 1 176 ? 10.937 -12.148 -10.810 1.00 87.19 176 LYS A O 1
ATOM 1446 N N . ASP A 1 177 ? 9.438 -13.292 -9.596 1.00 89.62 177 ASP A N 1
ATOM 1447 C CA . ASP A 1 177 ? 9.111 -14.268 -10.639 1.00 89.62 177 ASP A CA 1
ATOM 1448 C C . ASP A 1 177 ? 8.411 -13.595 -11.828 1.00 89.62 177 ASP A C 1
ATOM 1450 O O . ASP A 1 177 ? 8.737 -13.854 -12.989 1.00 89.62 177 ASP A O 1
ATOM 1454 N N . THR A 1 178 ? 7.507 -12.652 -11.548 1.00 88.75 178 THR A N 1
ATOM 1455 C CA . THR A 1 178 ? 6.838 -11.834 -12.572 1.00 88.75 178 THR A CA 1
ATOM 1456 C C . THR A 1 178 ? 7.849 -10.992 -13.348 1.00 88.75 178 THR A C 1
ATOM 1458 O O . THR A 1 178 ? 7.780 -10.916 -14.582 1.00 88.75 178 THR A O 1
ATOM 1461 N N . TRP A 1 179 ? 8.824 -10.406 -12.641 1.00 87.75 179 TRP A N 1
ATOM 1462 C CA . TRP A 1 179 ? 9.931 -9.686 -13.259 1.00 87.75 179 TRP A CA 1
ATOM 1463 C C . TRP A 1 179 ? 10.785 -10.600 -14.147 1.00 87.75 179 TRP A C 1
ATOM 1465 O O . TRP A 1 179 ? 10.958 -10.325 -15.335 1.00 87.75 179 TRP A O 1
ATOM 1475 N N . ALA A 1 180 ? 11.284 -11.704 -13.585 1.00 85.31 180 ALA A N 1
ATOM 1476 C CA . ALA A 1 180 ? 12.186 -12.635 -14.255 1.00 85.31 180 ALA A CA 1
ATOM 1477 C C . ALA A 1 180 ? 11.544 -13.329 -15.467 1.00 85.31 180 ALA A C 1
ATOM 1479 O O . ALA A 1 180 ? 12.244 -13.651 -16.428 1.00 85.31 180 ALA A O 1
ATOM 1480 N N . GLY A 1 181 ? 10.226 -13.543 -15.444 1.00 86.81 181 GLY A N 1
ATOM 1481 C CA . GLY A 1 181 ? 9.485 -14.213 -16.507 1.00 86.81 181 GLY A CA 1
ATOM 1482 C C . GLY A 1 181 ? 8.918 -13.271 -17.569 1.00 86.81 181 GLY A C 1
ATOM 1483 O O . GLY A 1 181 ? 9.377 -13.252 -18.709 1.00 86.81 181 GLY A O 1
ATOM 1484 N N . TYR A 1 182 ? 7.842 -12.560 -17.229 1.00 85.88 182 TYR A N 1
ATOM 1485 C CA . TYR A 1 182 ? 7.021 -11.832 -18.201 1.00 85.88 182 TYR A CA 1
ATOM 1486 C C . TYR A 1 182 ? 7.607 -10.460 -18.556 1.00 85.88 182 TYR A C 1
ATOM 1488 O O . TYR A 1 182 ? 7.692 -10.112 -19.739 1.00 85.88 182 TYR A O 1
ATOM 1496 N N . LEU A 1 183 ? 8.028 -9.685 -17.550 1.00 87.81 183 LEU A N 1
ATOM 1497 C CA . LEU A 1 183 ? 8.502 -8.316 -17.766 1.00 87.81 183 LEU A CA 1
ATOM 1498 C C . LEU A 1 183 ? 9.878 -8.274 -18.427 1.00 87.81 183 LEU A C 1
ATOM 1500 O O . LEU A 1 183 ? 10.059 -7.481 -19.348 1.00 87.81 183 LEU A O 1
ATOM 1504 N N . SER A 1 184 ? 10.807 -9.148 -18.031 1.00 90.81 184 SER A N 1
ATOM 1505 C CA . SER A 1 184 ? 12.134 -9.263 -18.654 1.00 90.81 184 SER A CA 1
ATOM 1506 C C . SER A 1 184 ? 12.031 -9.472 -20.169 1.00 90.81 184 SER A C 1
ATOM 1508 O O . SER A 1 184 ? 12.597 -8.696 -20.931 1.00 90.81 184 SER A O 1
ATOM 1510 N N . ARG A 1 185 ? 11.207 -10.424 -20.628 1.00 92.38 185 ARG A N 1
ATOM 1511 C CA . ARG A 1 185 ? 11.000 -10.704 -22.062 1.00 92.38 185 ARG A CA 1
ATOM 1512 C C . ARG A 1 185 ? 10.370 -9.533 -22.811 1.00 92.38 185 ARG A C 1
ATOM 1514 O O . ARG A 1 185 ? 10.684 -9.297 -23.977 1.00 92.38 185 ARG A O 1
ATOM 1521 N N . ARG A 1 186 ? 9.436 -8.811 -22.183 1.00 93.00 186 ARG A N 1
ATOM 1522 C CA . ARG A 1 186 ? 8.851 -7.600 -22.783 1.00 93.00 186 ARG A CA 1
ATOM 1523 C C . ARG A 1 186 ? 9.881 -6.483 -22.880 1.00 93.00 186 ARG A C 1
ATOM 1525 O O . ARG A 1 186 ? 9.920 -5.804 -23.903 1.00 93.00 186 ARG A O 1
ATOM 1532 N N . TYR A 1 187 ? 10.712 -6.333 -21.854 1.00 94.94 187 TYR A N 1
ATOM 1533 C CA . TYR A 1 187 ? 11.790 -5.361 -21.847 1.00 94.94 187 TYR A CA 1
ATOM 1534 C C . TYR A 1 187 ? 12.833 -5.683 -22.918 1.00 94.94 187 TYR A C 1
ATOM 1536 O O . TYR A 1 187 ? 13.213 -4.786 -23.655 1.00 94.94 187 TYR A O 1
ATOM 1544 N N . GLU A 1 188 ? 13.220 -6.950 -23.096 1.00 95.88 188 GLU A N 1
ATOM 1545 C CA . GLU A 1 188 ? 14.110 -7.388 -24.186 1.00 95.88 188 GLU A CA 1
ATOM 1546 C C . GLU A 1 188 ? 13.566 -7.009 -25.563 1.00 95.88 188 GLU A C 1
ATOM 1548 O O . GLU A 1 188 ? 14.256 -6.352 -26.338 1.00 95.88 188 GLU A O 1
ATOM 1553 N N . LYS A 1 189 ? 12.293 -7.322 -25.836 1.00 96.38 189 LYS A N 1
ATOM 1554 C CA . LYS A 1 189 ? 11.642 -6.925 -27.095 1.00 96.38 189 LYS A CA 1
ATOM 1555 C C . LYS A 1 189 ? 11.642 -5.412 -27.298 1.00 96.38 189 LYS A C 1
ATOM 1557 O O . LYS A 1 189 ? 11.827 -4.938 -28.418 1.00 96.38 189 LYS A O 1
ATOM 1562 N N . TRP A 1 190 ? 11.409 -4.651 -26.228 1.00 97.38 190 TRP A N 1
ATOM 1563 C CA . TRP A 1 190 ? 11.485 -3.196 -26.288 1.00 97.38 190 TRP A CA 1
ATOM 1564 C C . TRP A 1 190 ? 12.913 -2.716 -26.565 1.00 97.38 190 TRP A C 1
ATOM 1566 O O . TRP A 1 190 ? 13.091 -1.829 -27.393 1.00 97.38 190 TRP A O 1
ATOM 1576 N N . LEU A 1 191 ? 13.927 -3.319 -25.938 1.00 98.12 191 LEU A N 1
ATOM 1577 C CA . LEU A 1 191 ? 15.334 -2.974 -26.145 1.00 98.12 191 LEU A CA 1
ATOM 1578 C C . LEU A 1 191 ? 15.758 -3.192 -27.596 1.00 98.12 191 LEU A C 1
ATOM 1580 O O . LEU A 1 191 ? 16.415 -2.322 -28.162 1.00 98.12 191 LEU A O 1
ATOM 1584 N N . ASP A 1 192 ? 15.356 -4.305 -28.209 1.00 97.88 192 ASP A N 1
ATOM 1585 C CA . ASP A 1 192 ? 15.677 -4.592 -29.610 1.00 97.88 192 ASP A CA 1
ATOM 1586 C C . ASP A 1 192 ? 15.049 -3.552 -30.547 1.00 97.88 192 ASP A C 1
ATOM 1588 O O . ASP A 1 192 ? 15.726 -3.007 -31.421 1.00 97.88 192 ASP A O 1
ATOM 1592 N N . LYS A 1 193 ? 13.784 -3.185 -30.300 1.00 97.62 193 LYS A N 1
ATOM 1593 C CA . LYS A 1 193 ? 13.116 -2.108 -31.040 1.00 97.62 193 LYS A CA 1
ATOM 1594 C C . LYS A 1 193 ? 13.780 -0.748 -30.807 1.00 97.62 193 LYS A C 1
ATOM 1596 O O . LYS A 1 193 ? 14.014 -0.010 -31.758 1.00 97.62 193 LYS A O 1
ATOM 1601 N N . ALA A 1 194 ? 14.125 -0.418 -29.565 1.00 98.00 194 ALA A N 1
ATOM 1602 C CA . ALA A 1 194 ? 14.794 0.834 -29.229 1.00 98.00 194 ALA A CA 1
ATOM 1603 C C . ALA A 1 194 ? 16.161 0.943 -29.919 1.00 98.00 194 ALA A C 1
ATOM 1605 O O . ALA A 1 194 ? 16.524 2.016 -30.400 1.00 98.00 194 ALA A O 1
ATOM 1606 N N . VAL A 1 195 ? 16.916 -0.158 -30.015 1.00 98.38 195 VAL A N 1
ATOM 1607 C CA . VAL A 1 195 ? 18.178 -0.208 -30.767 1.00 98.38 195 VAL A CA 1
ATOM 1608 C C . VAL A 1 195 ? 17.926 -0.019 -32.262 1.00 98.38 195 VAL A C 1
ATOM 1610 O O . VAL A 1 195 ? 18.607 0.803 -32.871 1.00 98.38 195 VAL A O 1
ATOM 1613 N N . GLN A 1 196 ? 16.928 -0.694 -32.836 1.00 98.12 196 GLN A N 1
ATOM 1614 C CA . GLN A 1 196 ? 16.557 -0.537 -34.245 1.00 98.12 196 GLN A CA 1
ATOM 1615 C C . GLN A 1 196 ? 16.169 0.912 -34.588 1.00 98.12 196 GLN A C 1
ATOM 1617 O O . GLN A 1 196 ? 16.659 1.463 -35.571 1.00 98.12 196 GLN A O 1
ATOM 1622 N N . ASP A 1 197 ? 15.332 1.541 -33.761 1.00 97.50 197 ASP A N 1
ATOM 1623 C CA . ASP A 1 197 ? 14.805 2.890 -34.000 1.00 97.50 197 ASP A CA 1
ATOM 1624 C C . ASP A 1 197 ? 15.859 3.989 -33.759 1.00 97.50 197 ASP A C 1
ATOM 1626 O O . ASP A 1 197 ? 15.795 5.071 -34.347 1.00 97.50 197 ASP A O 1
ATOM 1630 N N . SER A 1 198 ? 16.830 3.744 -32.872 1.00 97.56 198 SER A N 1
ATOM 1631 C CA . SER A 1 198 ? 17.838 4.739 -32.476 1.00 97.56 198 SER A CA 1
ATOM 1632 C C . SER A 1 198 ? 19.203 4.570 -33.145 1.00 97.56 198 SER A C 1
ATOM 1634 O O . SER A 1 198 ? 19.958 5.542 -33.237 1.00 97.56 198 SER A O 1
ATOM 1636 N N . GLY A 1 199 ? 19.557 3.346 -33.548 1.00 97.69 199 GLY A N 1
ATOM 1637 C CA . GLY A 1 199 ? 20.920 2.950 -33.910 1.00 97.69 199 GLY A CA 1
ATOM 1638 C C . GLY A 1 199 ? 21.904 2.924 -32.728 1.00 97.69 199 GLY A C 1
ATOM 1639 O O . GLY A 1 199 ? 23.117 2.932 -32.939 1.00 97.69 199 GLY A O 1
ATOM 1640 N N . LEU A 1 200 ? 21.419 2.954 -31.479 1.00 97.25 200 LEU A N 1
ATOM 1641 C CA . LEU A 1 200 ? 22.241 3.064 -30.268 1.00 97.25 200 LEU A CA 1
ATOM 1642 C C . LEU A 1 200 ? 22.316 1.728 -29.513 1.00 97.25 200 LEU A C 1
ATOM 1644 O O . LEU A 1 200 ? 21.615 1.515 -28.523 1.00 97.25 200 LEU A O 1
ATOM 1648 N N . GLU A 1 201 ? 23.245 0.860 -29.920 1.00 96.31 201 GLU A N 1
ATOM 1649 C CA . GLU A 1 201 ? 23.513 -0.456 -29.296 1.00 96.31 201 GLU A CA 1
ATOM 1650 C C . GLU A 1 201 ? 23.698 -0.413 -27.772 1.00 96.31 201 GLU A C 1
ATOM 1652 O O . GLU A 1 201 ? 23.393 -1.363 -27.044 1.00 96.31 201 GLU A O 1
ATOM 1657 N N . MET A 1 202 ? 24.195 0.713 -27.262 1.00 94.56 202 MET A N 1
ATOM 1658 C CA . MET A 1 202 ? 24.431 0.896 -25.838 1.00 94.56 202 MET A CA 1
ATOM 1659 C C . MET A 1 202 ? 23.136 0.844 -25.013 1.00 94.56 202 MET A C 1
ATOM 1661 O O . MET A 1 202 ? 23.179 0.373 -23.878 1.00 94.56 202 MET A O 1
ATOM 1665 N N . ILE A 1 203 ? 21.986 1.255 -25.568 1.00 96.69 203 ILE A N 1
ATOM 1666 C CA . ILE A 1 203 ? 20.680 1.147 -24.893 1.00 96.69 203 ILE A CA 1
ATOM 1667 C C . ILE A 1 203 ? 20.351 -0.326 -24.634 1.00 96.69 203 ILE A C 1
ATOM 1669 O O . ILE A 1 203 ? 20.069 -0.704 -23.496 1.00 96.69 203 ILE A O 1
ATOM 1673 N N . GLY A 1 204 ? 20.474 -1.165 -25.667 1.00 96.62 204 GLY A N 1
ATOM 1674 C CA . GLY A 1 204 ? 20.243 -2.605 -25.568 1.00 96.62 204 GLY A CA 1
ATOM 1675 C C . GLY A 1 204 ? 21.183 -3.283 -24.573 1.00 96.62 204 GLY A C 1
ATOM 1676 O O . GLY A 1 204 ? 20.741 -4.082 -23.748 1.00 96.62 204 GLY A O 1
ATOM 1677 N N . ARG A 1 205 ? 22.476 -2.929 -24.597 1.00 95.00 205 ARG A N 1
ATOM 1678 C CA . ARG A 1 205 ? 23.466 -3.455 -23.641 1.00 95.00 205 ARG A CA 1
ATOM 1679 C C . ARG A 1 205 ? 23.091 -3.127 -22.194 1.00 95.00 205 ARG A C 1
ATOM 1681 O O . ARG A 1 205 ? 22.997 -4.041 -21.384 1.00 95.00 205 ARG A O 1
ATOM 1688 N N . ILE A 1 206 ? 22.836 -1.852 -21.899 1.00 94.12 206 ILE A N 1
ATOM 1689 C CA . ILE A 1 206 ? 22.438 -1.361 -20.570 1.00 94.12 206 ILE A CA 1
ATOM 1690 C C . ILE A 1 206 ? 21.197 -2.117 -20.072 1.00 94.12 206 ILE A C 1
ATOM 1692 O O . ILE A 1 206 ? 21.183 -2.627 -18.954 1.00 94.12 206 ILE A O 1
ATOM 1696 N N . GLY A 1 207 ? 20.161 -2.252 -20.902 1.00 94.62 207 GLY A N 1
ATOM 1697 C CA . GLY A 1 207 ? 18.952 -2.969 -20.501 1.00 94.62 207 GLY A CA 1
ATOM 1698 C C . GLY A 1 207 ? 19.174 -4.463 -20.233 1.00 94.62 207 GLY A C 1
ATOM 1699 O O . GLY A 1 207 ? 18.692 -4.976 -19.224 1.00 94.62 207 GLY A O 1
ATOM 1700 N N . ARG A 1 208 ? 19.958 -5.153 -21.072 1.00 95.06 208 ARG A N 1
ATOM 1701 C CA . ARG A 1 208 ? 20.290 -6.578 -20.877 1.00 95.06 208 ARG A CA 1
ATOM 1702 C C . ARG A 1 208 ? 21.154 -6.824 -19.639 1.00 95.06 208 ARG A C 1
ATOM 1704 O O . ARG A 1 208 ? 20.967 -7.826 -18.957 1.00 95.06 208 ARG A O 1
ATOM 1711 N N . GLU A 1 209 ? 22.047 -5.898 -19.298 1.00 94.31 209 GLU A N 1
ATOM 1712 C CA . GLU A 1 209 ? 22.803 -5.936 -18.038 1.00 94.31 209 GLU A CA 1
ATOM 1713 C C . GLU A 1 209 ? 21.887 -5.826 -16.804 1.00 94.31 209 GLU A C 1
ATOM 1715 O O . GLU A 1 209 ? 22.123 -6.470 -15.777 1.00 94.31 209 GLU A O 1
ATOM 1720 N N . TYR A 1 210 ? 20.802 -5.052 -16.910 1.00 92.94 210 TYR A N 1
ATOM 1721 C CA . TYR A 1 210 ? 19.776 -4.988 -15.868 1.00 92.94 210 TYR A CA 1
ATOM 1722 C C . TYR A 1 210 ? 19.041 -6.318 -15.717 1.00 92.94 210 TYR A C 1
ATOM 1724 O O . TYR A 1 210 ? 18.947 -6.841 -14.610 1.00 92.94 210 TYR A O 1
ATOM 1732 N N . ILE A 1 211 ? 18.582 -6.902 -16.825 1.00 91.88 211 ILE A N 1
ATOM 1733 C CA . ILE A 1 211 ? 17.900 -8.206 -16.822 1.00 91.88 211 ILE A CA 1
ATOM 1734 C C . ILE A 1 211 ? 18.795 -9.298 -16.225 1.00 91.88 211 ILE A C 1
ATOM 1736 O O . ILE A 1 211 ? 18.336 -10.101 -15.417 1.00 91.88 211 ILE A O 1
ATOM 1740 N N . ALA A 1 212 ? 20.086 -9.285 -16.559 1.00 91.25 212 ALA A N 1
ATOM 1741 C CA . ALA A 1 212 ? 21.072 -10.223 -16.033 1.00 91.25 212 ALA A CA 1
ATOM 1742 C C . ALA A 1 212 ? 21.455 -9.975 -14.557 1.00 91.25 212 ALA A C 1
ATOM 1744 O O . ALA A 1 212 ? 22.273 -10.714 -14.009 1.00 91.25 212 ALA A O 1
ATOM 1745 N N . GLY A 1 213 ? 20.929 -8.924 -13.916 1.00 89.56 213 GLY A N 1
ATOM 1746 C CA . GLY A 1 213 ? 21.216 -8.587 -12.519 1.00 89.56 213 GLY A CA 1
ATOM 1747 C C . GLY A 1 213 ? 22.639 -8.075 -12.264 1.00 89.56 213 GLY A C 1
ATOM 1748 O O . GLY A 1 213 ? 23.072 -8.007 -11.115 1.00 89.56 213 GLY A O 1
ATOM 1749 N N . ASN A 1 214 ? 23.388 -7.705 -13.309 1.00 92.50 214 ASN A N 1
ATOM 1750 C CA . ASN A 1 214 ? 24.786 -7.274 -13.195 1.00 92.50 214 ASN A CA 1
ATOM 1751 C C . ASN A 1 214 ? 24.982 -5.751 -13.347 1.00 92.50 214 ASN A C 1
ATOM 1753 O O . ASN A 1 214 ? 26.099 -5.253 -13.178 1.00 92.50 214 ASN A O 1
ATOM 1757 N N . PHE A 1 215 ? 23.895 -5.002 -13.553 1.00 91.38 215 PHE A N 1
ATOM 1758 C CA . PHE A 1 215 ? 23.896 -3.558 -13.812 1.00 91.38 215 PHE A CA 1
ATOM 1759 C C . PHE A 1 215 ? 24.701 -2.720 -12.814 1.00 91.38 215 PHE A C 1
ATOM 1761 O O . PHE A 1 215 ? 25.483 -1.852 -13.193 1.00 91.38 215 PHE A O 1
ATOM 1768 N N . ALA A 1 216 ? 24.548 -2.973 -11.511 1.00 89.31 216 ALA A N 1
ATOM 1769 C CA . ALA A 1 216 ? 25.266 -2.219 -10.483 1.00 89.31 216 ALA A CA 1
ATOM 1770 C C . ALA A 1 216 ? 26.791 -2.410 -10.583 1.00 89.31 216 ALA A C 1
ATOM 1772 O O . ALA A 1 216 ? 27.569 -1.492 -10.307 1.00 89.31 216 ALA A O 1
ATOM 1773 N N . GLN A 1 217 ? 27.236 -3.608 -10.974 1.00 91.38 217 GLN A N 1
ATOM 1774 C CA . GLN A 1 217 ? 28.649 -3.918 -11.164 1.00 91.38 217 GLN A CA 1
ATOM 1775 C C . GLN A 1 217 ? 29.172 -3.307 -12.469 1.00 91.38 217 GLN A C 1
ATOM 1777 O O . GLN A 1 217 ? 30.265 -2.733 -12.482 1.00 91.38 217 GLN A O 1
ATOM 1782 N N . THR A 1 218 ? 28.411 -3.404 -13.559 1.00 91.12 218 THR A N 1
ATOM 1783 C CA . THR A 1 218 ? 28.807 -2.866 -14.867 1.00 91.12 218 THR A CA 1
ATOM 1784 C C . THR A 1 218 ? 28.808 -1.340 -14.877 1.00 91.12 218 THR A C 1
ATOM 1786 O O . THR A 1 218 ? 29.757 -0.751 -15.397 1.00 91.12 218 THR A O 1
ATOM 1789 N N . ALA A 1 219 ? 27.858 -0.689 -14.200 1.00 90.06 219 ALA A N 1
ATOM 1790 C CA . ALA A 1 219 ? 27.836 0.760 -14.001 1.00 90.06 219 ALA A CA 1
ATOM 1791 C C . ALA A 1 219 ? 29.129 1.261 -13.338 1.00 90.06 219 ALA A C 1
ATOM 1793 O O . ALA A 1 219 ? 29.731 2.235 -13.793 1.00 90.06 219 ALA A O 1
ATOM 1794 N N . LYS A 1 220 ? 29.621 0.549 -12.309 1.00 88.69 220 LYS A N 1
ATOM 1795 C CA . LYS A 1 220 ? 30.896 0.869 -11.641 1.00 88.69 220 LYS A CA 1
ATOM 1796 C C . LYS A 1 220 ? 32.103 0.728 -12.570 1.00 88.69 220 LYS A C 1
ATOM 1798 O O . LYS A 1 220 ? 33.009 1.552 -12.487 1.00 88.69 220 LYS A O 1
ATOM 1803 N N . LYS A 1 221 ? 32.120 -0.284 -13.442 1.00 89.06 221 LYS A N 1
ATOM 1804 C CA . LYS A 1 221 ? 33.203 -0.502 -14.421 1.00 89.06 221 LYS A CA 1
ATOM 1805 C C . LYS A 1 221 ? 33.184 0.524 -15.557 1.00 89.06 221 LYS A C 1
ATOM 1807 O O . LYS A 1 221 ? 34.230 0.858 -16.095 1.00 89.06 221 LYS A O 1
ATOM 1812 N N . ASN A 1 222 ? 32.009 1.047 -15.899 1.00 86.19 222 ASN A N 1
ATOM 1813 C CA . ASN A 1 222 ? 31.801 1.931 -17.045 1.00 86.19 222 ASN A CA 1
ATOM 1814 C C . ASN A 1 222 ? 31.599 3.406 -16.658 1.00 86.19 222 ASN A C 1
ATOM 1816 O O . ASN A 1 222 ? 30.953 4.139 -17.404 1.00 86.19 222 ASN A O 1
ATOM 1820 N N . ARG A 1 223 ? 32.148 3.870 -15.526 1.00 85.25 223 ARG A N 1
ATOM 1821 C CA . ARG A 1 223 ? 31.973 5.249 -15.013 1.00 85.25 223 ARG A CA 1
ATOM 1822 C C . ARG A 1 223 ? 32.394 6.355 -15.983 1.00 85.25 223 ARG A C 1
ATOM 1824 O O . ARG A 1 223 ? 31.877 7.461 -15.897 1.00 85.25 223 ARG A O 1
ATOM 1831 N N . ASP A 1 224 ? 33.269 6.065 -16.941 1.00 87.31 224 ASP A N 1
ATOM 1832 C CA . ASP A 1 224 ? 33.730 7.052 -17.924 1.00 87.31 224 ASP A CA 1
ATOM 1833 C C . ASP A 1 224 ? 32.962 7.037 -19.249 1.00 87.31 224 ASP A C 1
ATOM 1835 O O . ASP A 1 224 ? 33.235 7.866 -20.127 1.00 87.31 224 ASP A O 1
ATOM 1839 N N . SER A 1 225 ? 31.979 6.140 -19.394 1.00 88.50 225 SER A N 1
ATOM 1840 C CA . SER A 1 225 ? 31.190 6.014 -20.618 1.00 88.50 225 SER A CA 1
ATOM 1841 C C . SER A 1 225 ? 30.375 7.279 -20.908 1.00 88.50 225 SER A C 1
ATOM 1843 O O . SER A 1 225 ? 29.771 7.889 -20.017 1.00 88.50 225 SER A O 1
ATOM 1845 N N . LYS A 1 226 ? 30.365 7.693 -22.179 1.00 91.62 226 LYS A N 1
ATOM 1846 C CA . LYS A 1 226 ? 29.670 8.894 -22.658 1.00 91.62 226 LYS A CA 1
ATOM 1847 C C . LYS A 1 226 ? 28.295 8.519 -23.210 1.00 91.62 226 LYS A C 1
ATOM 1849 O O . LYS A 1 226 ? 28.152 8.332 -24.409 1.00 91.62 226 LYS A O 1
ATOM 1854 N N . LEU A 1 227 ? 27.278 8.515 -22.351 1.00 92.81 227 LEU A N 1
ATOM 1855 C CA . LEU A 1 227 ? 25.895 8.162 -22.713 1.00 92.81 227 LEU A CA 1
ATOM 1856 C C . LEU A 1 227 ? 25.060 9.330 -23.279 1.00 92.81 227 LEU A C 1
ATOM 1858 O O . LEU A 1 227 ? 23.840 9.380 -23.123 1.00 92.81 227 LEU A O 1
ATOM 1862 N N . LYS A 1 228 ? 25.698 10.354 -23.865 1.00 93.75 228 LYS A N 1
ATOM 1863 C CA . LYS A 1 228 ? 25.001 11.604 -24.230 1.00 93.75 228 LYS A CA 1
ATOM 1864 C C . LYS A 1 228 ? 23.923 11.373 -25.295 1.00 93.75 228 LYS A C 1
ATOM 1866 O O . LYS A 1 228 ? 22.880 12.022 -25.242 1.00 93.75 228 LYS A O 1
ATOM 1871 N N . LYS A 1 229 ? 24.181 10.491 -26.267 1.00 96.25 229 LYS A N 1
ATOM 1872 C CA . LYS A 1 229 ? 23.234 10.201 -27.355 1.00 96.25 229 LYS A CA 1
ATOM 1873 C C . LYS A 1 229 ? 22.057 9.375 -26.835 1.00 96.25 229 LYS A C 1
ATOM 1875 O O . LYS A 1 229 ? 20.914 9.715 -27.114 1.00 96.25 229 LYS A O 1
ATOM 1880 N N . GLU A 1 230 ? 22.350 8.382 -26.007 1.00 96.69 230 GLU A N 1
ATOM 1881 C CA . GLU A 1 230 ? 21.409 7.465 -25.368 1.00 96.69 230 GLU A CA 1
ATOM 1882 C C . GLU A 1 230 ? 20.460 8.229 -24.453 1.00 96.69 230 GLU A C 1
ATOM 1884 O O . GLU A 1 230 ? 19.250 8.154 -24.623 1.00 96.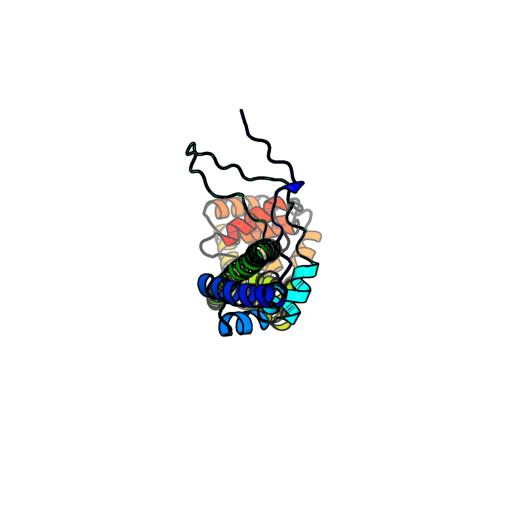69 230 GLU A O 1
ATOM 1889 N N . VAL A 1 231 ? 20.989 9.051 -23.542 1.00 96.00 231 VAL A N 1
ATOM 1890 C CA . VAL A 1 231 ? 20.161 9.858 -22.633 1.00 96.00 231 VAL A CA 1
ATOM 1891 C C . VAL A 1 231 ? 19.296 10.855 -23.406 1.00 96.00 231 VAL A C 1
ATOM 1893 O O . VAL A 1 231 ? 18.144 11.074 -23.028 1.00 96.00 231 VAL A O 1
ATOM 1896 N N . LYS A 1 232 ? 19.811 11.448 -24.493 1.00 97.44 232 LYS A N 1
ATOM 1897 C CA . LYS A 1 232 ? 19.020 12.345 -25.348 1.00 97.44 232 LYS A CA 1
ATOM 1898 C C . LYS A 1 232 ? 17.871 11.595 -26.026 1.00 97.44 232 LYS A C 1
ATOM 1900 O O . LYS A 1 232 ? 16.747 12.086 -25.998 1.00 97.44 232 LYS A O 1
ATOM 1905 N N . TRP A 1 233 ? 18.145 10.425 -26.602 1.00 98.44 233 TRP A N 1
ATOM 1906 C CA . TRP A 1 233 ? 17.126 9.602 -27.253 1.00 98.44 233 TRP A CA 1
ATOM 1907 C C . TRP A 1 233 ? 16.078 9.105 -26.249 1.00 98.44 233 TRP A C 1
ATOM 1909 O O . TRP A 1 233 ? 14.890 9.322 -26.461 1.00 98.44 233 TRP A O 1
ATOM 1919 N N . LEU A 1 234 ? 16.515 8.563 -25.106 1.00 98.19 234 LEU A N 1
ATOM 1920 C CA . LEU A 1 234 ? 15.633 8.126 -24.019 1.00 98.19 234 LEU A CA 1
ATOM 1921 C C . LEU A 1 234 ? 14.756 9.273 -23.516 1.00 98.19 234 LEU A C 1
ATOM 1923 O O . LEU A 1 234 ? 13.580 9.070 -23.269 1.00 98.19 234 LEU A O 1
ATOM 1927 N N . THR A 1 235 ? 15.300 10.487 -23.387 1.00 97.94 235 THR A N 1
ATOM 1928 C CA . THR A 1 235 ? 14.504 11.653 -22.967 1.00 97.94 235 THR A CA 1
ATOM 1929 C C . THR A 1 235 ? 13.397 11.961 -23.969 1.00 97.94 235 THR A C 1
ATOM 1931 O O . THR A 1 235 ? 12.264 12.137 -23.548 1.00 97.94 235 THR A O 1
ATOM 1934 N N . LYS A 1 236 ? 13.691 11.935 -25.276 1.00 98.12 236 LYS A N 1
ATOM 1935 C CA . LYS A 1 236 ? 12.663 12.115 -26.306 1.00 98.12 236 LYS A CA 1
ATOM 1936 C C . LYS A 1 236 ? 11.579 11.032 -26.217 1.00 98.12 236 LYS A C 1
ATOM 1938 O O . LYS A 1 236 ? 10.406 11.364 -26.181 1.00 98.12 236 LYS A O 1
ATOM 1943 N N . ALA A 1 237 ? 11.971 9.762 -26.100 1.00 97.25 237 ALA A N 1
ATOM 1944 C CA . ALA A 1 237 ? 11.017 8.662 -25.958 1.00 97.25 237 ALA A CA 1
ATOM 1945 C C . ALA A 1 237 ? 10.150 8.799 -24.688 1.00 97.25 237 ALA A C 1
ATOM 1947 O O . ALA A 1 237 ? 8.951 8.545 -24.723 1.00 97.25 237 ALA A O 1
ATOM 1948 N N . ILE A 1 238 ? 10.728 9.265 -23.575 1.00 97.31 238 ILE A N 1
ATOM 1949 C CA . ILE A 1 238 ? 9.989 9.570 -22.338 1.00 97.31 238 ILE A CA 1
ATOM 1950 C C . ILE A 1 238 ? 8.974 10.694 -22.554 1.00 97.31 238 ILE A C 1
ATOM 1952 O O . ILE A 1 238 ? 7.872 10.621 -22.013 1.00 97.31 238 ILE A O 1
ATOM 1956 N N . ASP A 1 239 ? 9.344 11.734 -23.301 1.00 95.75 239 ASP A N 1
ATOM 1957 C CA . ASP A 1 239 ? 8.449 12.849 -23.622 1.00 95.75 239 ASP A CA 1
ATOM 1958 C C . ASP A 1 239 ? 7.288 12.386 -24.526 1.00 95.75 239 ASP A C 1
ATOM 1960 O O . ASP A 1 239 ? 6.169 12.875 -24.380 1.00 95.75 239 ASP A O 1
ATOM 1964 N N . ASP A 1 240 ? 7.521 11.359 -25.351 1.00 94.19 240 ASP A N 1
ATOM 1965 C CA . ASP A 1 240 ? 6.500 10.643 -26.130 1.00 94.19 240 ASP A CA 1
ATOM 1966 C C . ASP A 1 240 ? 5.695 9.615 -25.288 1.00 94.19 240 ASP A C 1
ATOM 1968 O O . ASP A 1 240 ? 4.787 8.953 -25.795 1.00 94.19 240 ASP A O 1
ATOM 1972 N N . GLY A 1 241 ? 5.990 9.482 -23.987 1.00 93.25 241 GLY A N 1
ATOM 1973 C CA . GLY A 1 241 ? 5.260 8.630 -23.039 1.00 93.25 241 GLY A CA 1
ATOM 1974 C C . GLY A 1 241 ? 5.795 7.202 -22.872 1.00 93.25 241 GLY A C 1
ATOM 1975 O O . GLY A 1 241 ? 5.112 6.363 -22.277 1.00 93.25 241 GLY A O 1
ATOM 1976 N N . ASP A 1 242 ? 7.000 6.905 -23.367 1.00 95.50 242 ASP A N 1
ATOM 1977 C CA . ASP A 1 242 ? 7.612 5.578 -23.273 1.00 95.50 242 ASP A CA 1
ATOM 1978 C C . ASP A 1 242 ? 8.071 5.257 -21.836 1.00 95.50 242 ASP A C 1
ATOM 1980 O O . ASP A 1 242 ? 9.026 5.829 -21.293 1.00 95.50 242 ASP A O 1
ATOM 1984 N N . GLY A 1 243 ? 7.375 4.303 -21.214 1.00 95.50 243 GLY A N 1
ATOM 1985 C CA . GLY A 1 243 ? 7.661 3.843 -19.860 1.00 95.50 243 GLY A CA 1
ATOM 1986 C C . GLY A 1 243 ? 8.953 3.048 -19.725 1.00 95.50 243 GLY A C 1
ATOM 1987 O O . GLY A 1 243 ? 9.628 3.164 -18.702 1.00 95.50 243 GLY A O 1
ATOM 1988 N N . TRP A 1 244 ? 9.335 2.277 -20.744 1.00 96.25 244 TRP A N 1
ATOM 1989 C CA . TRP A 1 244 ? 10.587 1.525 -20.728 1.00 96.25 244 TRP A CA 1
ATOM 1990 C C . TRP A 1 244 ? 11.777 2.460 -20.890 1.00 96.25 244 TRP A C 1
ATOM 1992 O O . TRP A 1 244 ? 12.761 2.309 -20.172 1.00 96.25 244 TRP A O 1
ATOM 2002 N N . ALA A 1 245 ? 11.657 3.502 -21.717 1.00 97.38 245 ALA A N 1
ATOM 2003 C CA . ALA A 1 245 ? 12.673 4.547 -21.792 1.00 97.38 245 ALA A CA 1
ATOM 2004 C C . ALA A 1 245 ? 12.862 5.242 -20.434 1.00 97.38 245 ALA A C 1
ATOM 2006 O O . ALA A 1 245 ? 13.997 5.462 -19.991 1.00 97.38 245 ALA A O 1
ATOM 2007 N N . ALA A 1 246 ? 11.751 5.543 -19.748 1.00 97.25 246 ALA A N 1
ATOM 2008 C CA . ALA A 1 246 ? 11.771 6.101 -18.400 1.00 97.25 246 ALA A CA 1
ATOM 2009 C C . ALA A 1 246 ? 12.454 5.141 -17.419 1.00 97.25 246 ALA A C 1
ATOM 2011 O O . ALA A 1 246 ? 13.358 5.545 -16.691 1.00 97.25 246 ALA A O 1
ATOM 2012 N N . PHE A 1 247 ? 12.100 3.859 -17.455 1.00 95.94 247 PHE A N 1
ATOM 2013 C CA . PHE A 1 247 ? 12.715 2.820 -16.638 1.00 95.94 247 PHE A CA 1
ATOM 2014 C C . PHE A 1 247 ? 14.232 2.704 -16.876 1.00 95.94 247 PHE A C 1
ATOM 2016 O O . PHE A 1 247 ? 15.016 2.808 -15.930 1.00 95.94 247 PHE A O 1
ATOM 2023 N N . THR A 1 248 ? 14.678 2.595 -18.132 1.00 96.81 248 THR A N 1
ATOM 2024 C CA . THR A 1 248 ? 16.101 2.508 -18.497 1.00 96.81 248 THR A CA 1
ATOM 2025 C C . THR A 1 248 ? 16.879 3.741 -18.040 1.00 96.81 248 THR A C 1
ATOM 2027 O O . THR A 1 248 ? 17.948 3.614 -17.436 1.00 96.81 248 THR A O 1
ATOM 2030 N N . LYS A 1 249 ? 16.349 4.950 -18.280 1.00 97.19 249 LYS A N 1
ATOM 2031 C CA . LYS A 1 249 ? 16.985 6.196 -17.823 1.00 97.19 249 LYS A CA 1
ATOM 2032 C C . LYS A 1 249 ? 17.012 6.285 -16.295 1.00 97.19 249 LYS A C 1
ATOM 2034 O O . LYS A 1 249 ? 18.004 6.756 -15.732 1.00 97.19 249 LYS A O 1
ATOM 2039 N N . GLY A 1 250 ? 15.956 5.815 -15.635 1.00 96.12 250 GLY A N 1
ATOM 2040 C CA . GLY A 1 250 ? 15.881 5.677 -14.186 1.00 96.12 250 GLY A CA 1
ATOM 2041 C C . GLY A 1 250 ? 17.028 4.828 -13.644 1.00 96.12 250 GLY A C 1
ATOM 2042 O O . GLY A 1 250 ? 17.785 5.318 -12.809 1.00 96.12 250 GLY A O 1
ATOM 2043 N N . ASN A 1 251 ? 17.246 3.639 -14.215 1.00 95.06 251 ASN A N 1
ATOM 2044 C CA . ASN A 1 251 ? 18.337 2.734 -13.838 1.00 95.06 251 ASN A CA 1
ATOM 2045 C C . ASN A 1 251 ? 19.723 3.355 -14.056 1.00 95.06 251 ASN A C 1
ATOM 2047 O O . ASN A 1 251 ? 20.576 3.296 -13.167 1.00 95.06 251 ASN A O 1
ATOM 2051 N N . ILE A 1 252 ? 19.940 4.022 -15.200 1.00 95.12 252 ILE A N 1
ATOM 2052 C CA . ILE A 1 252 ? 21.178 4.774 -15.475 1.00 95.12 252 ILE A CA 1
ATOM 2053 C C . ILE A 1 252 ? 21.445 5.796 -14.359 1.00 95.12 252 ILE A C 1
ATOM 2055 O O . ILE A 1 252 ? 22.566 5.878 -13.854 1.00 95.12 252 ILE A O 1
ATOM 2059 N N . CYS A 1 253 ? 20.420 6.551 -13.953 1.00 94.81 253 CYS A N 1
ATOM 2060 C CA . CYS A 1 253 ? 20.526 7.561 -12.901 1.00 94.81 253 CYS A CA 1
ATOM 2061 C C . CYS A 1 253 ? 20.696 6.945 -11.507 1.00 94.81 253 CYS A C 1
ATOM 2063 O O . CYS A 1 253 ? 21.452 7.477 -10.697 1.00 94.81 253 CYS A O 1
ATOM 2065 N N . PHE A 1 254 ? 20.001 5.851 -11.205 1.00 94.19 254 PHE A N 1
ATOM 2066 C CA . PHE A 1 254 ? 20.014 5.219 -9.890 1.00 94.19 254 PHE A CA 1
ATOM 2067 C C . PHE A 1 254 ? 21.383 4.608 -9.582 1.00 94.19 254 PHE A C 1
ATOM 2069 O O . PHE A 1 254 ? 22.024 4.971 -8.595 1.00 94.19 254 PHE A O 1
ATOM 2076 N N . TYR A 1 255 ? 21.876 3.749 -10.476 1.00 92.56 255 TYR A N 1
ATOM 2077 C CA . TYR A 1 255 ? 23.156 3.059 -10.301 1.00 92.56 255 TYR A CA 1
ATOM 2078 C C . TYR A 1 255 ? 24.367 3.894 -10.734 1.00 92.56 255 TYR A C 1
ATOM 2080 O O . TYR A 1 255 ? 25.504 3.523 -10.445 1.00 92.56 255 TYR A O 1
ATOM 2088 N N . GLY A 1 256 ? 24.138 5.032 -11.394 1.00 91.94 256 GLY A N 1
ATOM 2089 C CA . GLY A 1 256 ? 25.183 5.967 -11.799 1.00 91.94 256 GLY A CA 1
ATOM 2090 C C . GLY A 1 256 ? 26.050 5.456 -12.944 1.00 91.94 256 GLY A C 1
ATOM 2091 O O . GLY A 1 256 ? 27.274 5.415 -12.832 1.00 91.94 256 GLY A O 1
ATOM 2092 N N . TYR A 1 257 ? 25.410 5.052 -14.040 1.00 92.88 257 TYR A N 1
ATOM 2093 C CA . TYR A 1 257 ? 26.090 4.522 -15.218 1.00 92.88 257 TYR A CA 1
ATOM 2094 C C . TYR A 1 257 ? 26.765 5.641 -16.030 1.00 92.88 257 TYR A C 1
ATOM 2096 O O . TYR A 1 257 ? 26.141 6.654 -16.358 1.00 92.88 257 TYR A O 1
ATOM 2104 N N . GLY A 1 258 ? 28.027 5.446 -16.426 1.00 88.81 258 GLY A N 1
ATOM 2105 C CA . GLY A 1 258 ? 28.752 6.434 -17.227 1.00 88.81 258 GLY A CA 1
ATOM 2106 C C . GLY A 1 258 ? 29.067 7.718 -16.466 1.00 88.81 258 GLY A C 1
ATOM 2107 O O . GLY A 1 258 ? 28.856 7.833 -15.257 1.00 88.81 258 GLY A O 1
ATOM 2108 N N . ARG A 1 259 ? 29.518 8.736 -17.209 1.00 87.56 259 ARG A N 1
ATOM 2109 C CA . ARG A 1 259 ? 29.869 10.057 -16.645 1.00 87.56 259 ARG A CA 1
ATOM 2110 C C . ARG A 1 259 ? 28.671 10.809 -16.062 1.00 87.56 259 ARG A C 1
ATOM 2112 O O . ARG A 1 259 ? 28.821 11.915 -15.556 1.00 87.56 259 ARG A O 1
ATOM 2119 N N . TRP A 1 260 ? 27.474 10.241 -16.184 1.00 79.88 260 TRP A N 1
ATOM 2120 C CA . TRP A 1 260 ? 26.245 10.806 -15.650 1.00 79.88 260 TRP A CA 1
ATOM 2121 C C . TRP A 1 260 ? 26.212 10.777 -14.118 1.00 79.88 260 TRP A C 1
ATOM 2123 O O . TRP A 1 260 ? 25.647 11.693 -13.511 1.00 79.88 260 TRP A O 1
ATOM 2133 N N . GLY A 1 261 ? 26.857 9.763 -13.519 1.00 85.75 261 GLY A N 1
ATOM 2134 C CA . GLY A 1 261 ? 26.906 9.545 -12.075 1.00 85.75 261 GLY A CA 1
ATOM 2135 C C . GLY A 1 261 ? 25.535 9.264 -11.453 1.00 85.75 261 GLY A C 1
ATOM 2136 O O . GLY A 1 261 ? 24.503 9.249 -12.126 1.00 85.75 261 GLY A O 1
ATOM 2137 N N . THR A 1 262 ? 25.519 9.017 -10.144 1.00 92.31 262 THR A N 1
ATOM 2138 C CA . THR A 1 262 ? 24.279 8.750 -9.405 1.00 92.31 262 THR A CA 1
ATOM 2139 C C . THR A 1 262 ? 23.438 10.019 -9.256 1.00 92.31 262 THR A C 1
ATOM 2141 O O . THR A 1 262 ? 23.921 11.047 -8.785 1.00 92.31 262 THR A O 1
ATOM 2144 N N . ARG A 1 263 ? 22.148 9.932 -9.595 1.00 93.38 263 ARG A N 1
ATOM 2145 C CA . ARG A 1 263 ? 21.164 11.021 -9.525 1.00 93.38 263 ARG A CA 1
ATOM 2146 C C . ARG A 1 263 ? 19.832 10.522 -8.977 1.00 93.38 263 ARG A C 1
ATOM 2148 O O . ARG A 1 263 ? 18.875 10.298 -9.713 1.00 93.38 263 ARG A O 1
ATOM 2155 N N . LYS A 1 264 ? 19.765 10.382 -7.655 1.00 92.38 264 LYS A N 1
ATOM 2156 C CA . LYS A 1 264 ? 18.622 9.806 -6.925 1.00 92.38 264 LYS A CA 1
ATOM 2157 C C . LYS A 1 264 ? 17.267 10.445 -7.263 1.00 92.38 264 LYS A C 1
ATOM 2159 O O . LYS A 1 264 ? 16.333 9.738 -7.620 1.00 92.38 264 LYS A O 1
ATOM 2164 N N . LYS A 1 265 ? 17.169 11.779 -7.222 1.00 93.94 265 LYS A N 1
ATOM 2165 C CA . LYS A 1 265 ? 15.919 12.500 -7.536 1.00 93.94 265 LYS A CA 1
ATOM 2166 C C . LYS A 1 265 ? 15.480 12.301 -8.990 1.00 93.94 265 LYS A C 1
ATOM 2168 O O . LYS A 1 265 ? 14.296 12.145 -9.267 1.00 93.94 265 LYS A O 1
ATOM 2173 N N . GLU A 1 266 ? 16.434 12.304 -9.920 1.00 95.19 266 GLU A N 1
ATOM 2174 C CA . GLU A 1 266 ? 16.146 12.073 -11.337 1.00 95.19 266 GLU A CA 1
ATOM 2175 C C . GLU A 1 266 ? 15.705 10.623 -11.573 1.00 95.19 266 GLU A C 1
ATOM 2177 O O . GLU A 1 266 ? 14.733 10.400 -12.290 1.00 95.19 266 GLU A O 1
ATOM 2182 N N . ALA A 1 267 ? 16.348 9.649 -10.924 1.00 96.19 267 ALA A N 1
ATOM 2183 C CA . ALA A 1 267 ? 15.937 8.248 -10.969 1.00 96.19 267 ALA A CA 1
ATOM 2184 C C . ALA A 1 267 ? 14.492 8.067 -10.486 1.00 96.19 267 ALA A C 1
ATOM 2186 O O . ALA A 1 267 ? 13.662 7.556 -11.234 1.00 96.19 267 ALA A O 1
ATOM 2187 N N . TYR A 1 268 ? 14.174 8.590 -9.297 1.00 94.81 268 TYR A N 1
ATOM 2188 C CA . TYR A 1 268 ? 12.830 8.539 -8.720 1.00 94.81 268 TYR A CA 1
ATOM 2189 C C . TYR A 1 268 ? 11.766 9.115 -9.665 1.00 94.81 268 TYR A C 1
ATOM 2191 O O . TYR A 1 268 ? 10.759 8.470 -9.953 1.00 94.81 268 TYR A O 1
ATOM 2199 N N . ASN A 1 269 ? 12.019 10.302 -10.226 1.00 95.56 269 ASN A N 1
ATOM 2200 C CA . ASN A 1 269 ? 11.093 10.933 -11.165 1.00 95.56 269 ASN A CA 1
ATOM 2201 C C . ASN A 1 269 ? 10.874 10.089 -12.430 1.00 95.56 269 ASN A C 1
ATOM 2203 O O . ASN A 1 269 ? 9.754 10.022 -12.932 1.00 95.56 269 ASN A O 1
ATOM 2207 N N . ASN A 1 270 ? 11.924 9.453 -12.954 1.00 96.75 270 ASN A N 1
ATOM 2208 C CA . ASN A 1 270 ? 11.801 8.580 -14.118 1.00 96.75 270 ASN A CA 1
ATOM 2209 C C . ASN A 1 270 ? 11.040 7.287 -13.785 1.00 96.75 270 ASN A C 1
ATOM 2211 O O . ASN A 1 270 ? 10.181 6.884 -14.561 1.00 96.75 270 ASN A O 1
ATOM 2215 N N . TYR A 1 271 ? 11.255 6.687 -12.614 1.00 95.44 271 TYR A N 1
ATOM 2216 C CA . TYR A 1 271 ? 10.469 5.530 -12.175 1.00 95.44 271 TYR A CA 1
ATOM 2217 C C . TYR A 1 271 ? 8.986 5.864 -11.982 1.00 95.44 271 TYR A C 1
ATOM 2219 O O . TYR A 1 271 ? 8.128 5.081 -12.381 1.00 95.44 271 TYR A O 1
ATOM 2227 N N . LEU A 1 272 ? 8.658 7.055 -11.468 1.00 94.06 272 LEU A N 1
ATOM 2228 C CA . LEU A 1 272 ? 7.267 7.515 -11.415 1.00 94.06 272 LEU A CA 1
ATOM 2229 C C . LEU A 1 272 ? 6.643 7.675 -12.806 1.00 94.06 272 LEU A C 1
ATOM 2231 O O . LEU A 1 272 ? 5.454 7.405 -12.967 1.00 94.06 272 LEU A O 1
ATOM 2235 N N . LYS A 1 273 ? 7.414 8.118 -13.806 1.00 95.38 273 LYS A N 1
ATOM 2236 C CA . LYS A 1 273 ? 6.944 8.171 -15.198 1.00 95.38 273 LYS A CA 1
ATOM 2237 C C . LYS A 1 273 ? 6.725 6.765 -15.762 1.00 95.38 273 LYS A C 1
ATOM 2239 O O . LYS A 1 273 ? 5.679 6.523 -16.353 1.00 95.38 273 LYS A O 1
ATOM 2244 N N . ALA A 1 274 ? 7.651 5.837 -15.516 1.00 94.44 274 ALA A N 1
ATOM 2245 C CA . ALA A 1 274 ? 7.534 4.440 -15.936 1.00 94.44 274 ALA A CA 1
ATOM 2246 C C . ALA A 1 274 ? 6.264 3.777 -15.370 1.00 94.44 274 ALA A C 1
ATOM 2248 O O . ALA A 1 274 ? 5.479 3.194 -16.121 1.00 94.44 274 ALA A O 1
ATOM 2249 N N . ALA A 1 275 ? 6.001 3.973 -14.076 1.00 90.69 275 ALA A N 1
ATOM 2250 C CA . ALA A 1 275 ? 4.831 3.432 -13.384 1.00 90.69 275 ALA A CA 1
ATOM 2251 C C . ALA A 1 275 ? 3.496 4.079 -13.803 1.00 90.69 275 ALA A C 1
ATOM 2253 O O . ALA A 1 275 ? 2.435 3.522 -13.552 1.00 90.69 275 ALA A O 1
ATOM 2254 N N . LYS A 1 276 ? 3.525 5.268 -14.417 1.00 90.56 276 LYS A N 1
ATOM 2255 C CA . LYS A 1 276 ? 2.328 5.966 -14.927 1.00 90.56 276 LYS A CA 1
ATOM 2256 C C . LYS A 1 276 ? 2.133 5.805 -16.436 1.00 90.56 276 LYS A C 1
ATOM 2258 O O . LYS A 1 276 ? 1.180 6.353 -16.983 1.00 90.56 276 LYS A O 1
ATOM 2263 N N . SER A 1 277 ? 3.048 5.113 -17.110 1.00 89.19 277 SER A N 1
ATOM 2264 C CA . SER A 1 277 ? 2.980 4.895 -18.552 1.00 89.19 277 SER A CA 1
ATOM 2265 C C . SER A 1 277 ? 1.891 3.883 -18.925 1.00 89.19 277 SER A C 1
ATOM 2267 O O . SER A 1 277 ? 1.350 3.181 -18.069 1.00 89.19 277 SER A O 1
ATOM 2269 N N . LYS A 1 278 ? 1.575 3.795 -20.225 1.00 79.88 278 LYS A N 1
ATOM 2270 C CA . LYS A 1 278 ? 0.591 2.838 -20.758 1.00 79.88 278 LYS A CA 1
ATOM 2271 C C . LYS A 1 278 ? 0.965 1.388 -20.435 1.00 79.88 278 LYS A C 1
ATOM 2273 O O . LYS A 1 278 ? 0.105 0.600 -20.061 1.00 79.88 278 LYS A O 1
ATOM 2278 N N . ASP A 1 279 ? 2.247 1.064 -20.554 1.00 73.44 279 ASP A N 1
ATOM 2279 C CA . ASP A 1 279 ? 2.818 -0.209 -20.130 1.00 73.44 279 ASP A CA 1
ATOM 2280 C C . ASP A 1 279 ? 3.406 -0.035 -18.729 1.00 73.44 279 ASP A C 1
ATOM 2282 O O . ASP A 1 279 ? 4.616 -0.092 -18.577 1.00 73.44 279 ASP A O 1
ATOM 2286 N N . SER A 1 280 ? 2.570 0.263 -17.727 1.00 79.81 280 SER A N 1
ATOM 2287 C CA . SER A 1 280 ? 2.999 0.562 -16.350 1.00 79.81 280 SER A CA 1
ATOM 2288 C C . SER A 1 280 ? 4.121 -0.371 -15.870 1.00 79.81 280 SER A C 1
ATOM 2290 O O . SER A 1 280 ? 3.891 -1.550 -15.597 1.00 79.81 280 SER A O 1
ATOM 2292 N N . ILE A 1 281 ? 5.334 0.174 -15.736 1.00 86.56 281 ILE A N 1
ATOM 2293 C CA . ILE A 1 281 ? 6.522 -0.552 -15.277 1.00 86.56 281 ILE A CA 1
ATOM 2294 C C . ILE A 1 281 ? 6.870 -0.075 -13.878 1.00 86.56 281 ILE A C 1
ATOM 2296 O O . ILE A 1 281 ? 7.203 1.093 -13.663 1.00 86.56 281 ILE A O 1
ATOM 2300 N N . TYR A 1 282 ? 6.831 -0.999 -12.925 1.00 84.25 282 TYR A N 1
ATOM 2301 C CA . TYR A 1 282 ? 7.282 -0.738 -11.569 1.00 84.25 282 TYR A CA 1
ATOM 2302 C C . TYR A 1 282 ? 8.758 -1.109 -11.424 1.00 84.25 282 TYR A C 1
ATOM 2304 O O . TYR A 1 282 ? 9.122 -2.278 -11.540 1.00 84.25 282 TYR A O 1
ATOM 2312 N N . ALA A 1 283 ? 9.601 -0.113 -11.153 1.00 83.88 283 ALA A N 1
ATOM 2313 C CA . ALA A 1 283 ? 10.987 -0.349 -10.766 1.00 83.88 283 ALA A CA 1
ATOM 2314 C C . ALA A 1 283 ? 11.043 -0.814 -9.309 1.00 83.88 283 ALA A C 1
ATOM 2316 O O . ALA A 1 283 ? 10.488 -0.144 -8.438 1.00 83.88 283 ALA A O 1
ATOM 2317 N N . MET A 1 284 ? 11.729 -1.924 -9.025 1.00 77.94 284 MET A N 1
ATOM 2318 C CA . MET A 1 284 ? 11.881 -2.419 -7.648 1.00 77.94 284 MET A CA 1
ATOM 2319 C C . MET A 1 284 ? 12.583 -1.382 -6.757 1.00 77.94 284 MET A C 1
ATOM 2321 O O . MET A 1 284 ? 12.225 -1.206 -5.594 1.00 77.94 284 MET A O 1
ATOM 2325 N N . GLU A 1 285 ? 13.506 -0.619 -7.342 1.00 82.75 285 GLU A N 1
ATOM 2326 C CA . GLU A 1 285 ? 14.254 0.475 -6.724 1.00 82.75 285 GLU A CA 1
ATOM 2327 C C . GLU A 1 285 ? 13.346 1.638 -6.299 1.00 82.75 285 GLU A C 1
ATOM 2329 O O . GLU A 1 285 ? 13.720 2.426 -5.434 1.00 82.75 285 GLU A O 1
ATOM 2334 N N . LEU A 1 286 ? 12.134 1.760 -6.861 1.00 78.06 286 LEU A N 1
ATOM 2335 C CA . LEU A 1 286 ? 11.153 2.753 -6.413 1.00 78.06 286 LEU A CA 1
ATOM 2336 C C . LEU A 1 286 ? 10.714 2.495 -4.963 1.00 78.06 286 LEU A C 1
ATOM 2338 O O . LEU A 1 286 ? 10.347 3.435 -4.266 1.00 78.06 286 LEU A O 1
ATOM 2342 N N . GLY A 1 287 ? 10.779 1.243 -4.501 1.00 67.94 287 GLY A N 1
ATOM 2343 C CA . GLY A 1 287 ? 10.481 0.860 -3.123 1.00 67.94 287 GLY A CA 1
ATOM 2344 C C . GLY A 1 287 ? 11.535 1.282 -2.091 1.00 67.94 287 GLY A C 1
ATOM 2345 O O . GLY A 1 287 ? 11.273 1.116 -0.895 1.00 67.94 287 GLY A O 1
ATOM 2346 N N . GLU A 1 288 ? 12.690 1.799 -2.532 1.00 63.53 288 GLU A N 1
ATOM 2347 C CA . GLU A 1 288 ? 13.805 2.262 -1.688 1.00 63.53 288 GLU A CA 1
ATOM 2348 C C . GLU A 1 288 ? 13.785 3.777 -1.394 1.00 63.53 288 GLU A C 1
ATOM 2350 O O . GLU A 1 288 ? 14.624 4.263 -0.632 1.00 63.53 288 GLU A O 1
ATOM 2355 N N . PHE A 1 289 ? 12.855 4.522 -2.000 1.00 60.66 289 PHE A N 1
ATOM 2356 C CA . PHE A 1 289 ? 12.680 5.970 -1.828 1.00 60.66 289 PHE A CA 1
ATOM 2357 C C . PHE A 1 289 ? 11.481 6.297 -0.940 1.00 60.66 289 PHE A C 1
ATOM 2359 O O . PHE A 1 289 ? 11.585 7.300 -0.200 1.00 60.66 289 PHE A O 1
#

Organism: Selenomonas ruminantium subsp. lactilytica (strain NBRC 103574 / TAM6421) (NCBI:txid927704)

Radius of gyration: 32.62 Å; chains: 1; bounding box: 72×56×87 Å